Protein AF-A0A094BX55-F1 (afdb_monomer_lite)

Foldseek 3Di:
DDPPPPFFFLLFFAQDFPQWGADLVVRDTDHQDCPPCLPVNLVRLLVQLLLQQLQLCLQQLFFDCVSNCSHQNPVNVVSRDDPVRVVVSRVVSSVVLLCQQLPVLQQVPLVLVVVVDPPQDDDDPPDDQDPVNLVVQLVVLLVSCVVDVCSLVSNSVVNVLWFPLVQLVVVPDVLSVLSSVVSSNLSSQSNSLCVVQQQNDQPPVDNDGGNPPVSSVVSSVSSSCVCVDPPNVVSCVPRTTGTDQLNSNPPPPPDDDDPPPDDDDDDDDDDDDDDDDDDDDDDDDDDDPDPQDPVSVVVVVVVVVVSSRGSDDPSGGHDDD

Sequence (321 aa):
MSLSQSINTLKNVRAIVNGNIWDFASMKFTPFDPVNDRERCQTLVSQYSKKLCKVAYFTTHTCRQEDIECSLPMETILQVFTAEEWEQKLKATKKELHRNILTDKLVDEIMARWKIQSDYPKRKQGETIGEVETEERMRTWEQFTRRDPEMMRWLVAPLAESIDYDEILRAETPEMATLHEWVQACLVAAAEKAFCLQRDMQGLASAKRGGGHQSAYALNRTWEDLPNKEPWKSRLLGIMVPINSNFGGGKRTSMTIIPTTLDDGDFPTSYIPRKTSGGGKKRPNPSEKRQKTEEELKEESHRRKLRRTGGVTASNIFFPE

pLDDT: mean 76.65, std 23.36, range [25.69, 97.69]

Secondary structure (DSSP, 8-state):
---------GGGB-SEETTEEEETTTTEEEE--TTT-HHHHHHHHHHHHHHHHHHHHHHHSS--STTTTTTS-HHHHTTTS-HHHHHHHHHHHHHHHHIIIIIIIIIIIIIHHHTTSTTSPPPPSS----HHHHHHHHHHHHHHHHH-THHHHHHHGGGTTTB-HHHHHH--SHHHHHHHHHHHHHHHHHHHHHHHTTTTPEETTEEEETTHHHHHHHHHHHHHHGGGSTTHHHHTTTPPPPBPTTTTS----------------------PPPP------PPPP--------HHHHHHHHHHHHHTT--S--GGGB----

Radius of gyration: 23.85 Å; chains: 1; bounding box: 64×56×68 Å

Structure (mmCIF, N/CA/C/O backbone):
data_AF-A0A094BX55-F1
#
_entry.id   AF-A0A094BX55-F1
#
loop_
_atom_site.group_PDB
_atom_site.id
_atom_site.type_symbol
_atom_site.label_atom_id
_atom_site.label_alt_id
_atom_site.label_comp_id
_atom_site.label_asym_id
_atom_site.label_entity_id
_atom_site.label_seq_id
_atom_site.pdbx_PDB_ins_code
_atom_site.Cartn_x
_atom_site.Cartn_y
_atom_site.Cartn_z
_atom_site.occupancy
_atom_site.B_iso_or_equiv
_atom_site.auth_seq_id
_atom_site.auth_comp_id
_atom_site.auth_asym_id
_atom_site.auth_atom_id
_atom_site.pdbx_PDB_model_num
ATOM 1 N N . MET A 1 1 ? -1.275 -35.422 11.677 1.00 29.61 1 MET A N 1
ATOM 2 C CA . MET A 1 1 ? -2.325 -34.385 11.739 1.00 29.61 1 MET A CA 1
ATOM 3 C C . MET A 1 1 ? -1.634 -33.036 11.709 1.00 29.61 1 MET A C 1
ATOM 5 O O . MET A 1 1 ? -0.967 -32.692 12.674 1.00 29.61 1 MET A O 1
ATOM 9 N N . SER A 1 2 ? -1.676 -32.357 10.563 1.00 28.06 2 SER A N 1
ATOM 10 C CA . SER A 1 2 ? -1.071 -31.035 10.392 1.00 28.06 2 SER A CA 1
ATOM 11 C C . SER A 1 2 ? -2.003 -30.004 11.021 1.00 28.06 2 SER A C 1
ATOM 13 O O . SER A 1 2 ? -3.153 -29.894 10.601 1.00 28.06 2 SER A O 1
ATOM 15 N N . LEU A 1 3 ? -1.543 -29.304 12.059 1.00 30.75 3 LEU A N 1
ATOM 16 C CA . LEU A 1 3 ? -2.186 -28.075 12.513 1.00 30.75 3 LEU A CA 1
ATOM 17 C C . LEU A 1 3 ? -2.058 -27.086 11.354 1.00 30.75 3 LEU A C 1
ATOM 19 O O . LEU A 1 3 ? -0.978 -26.540 11.139 1.00 30.75 3 LEU A O 1
ATOM 23 N N . SER A 1 4 ? -3.131 -26.896 10.584 1.00 34.97 4 SER A N 1
ATOM 24 C CA . SER A 1 4 ? -3.228 -25.777 9.652 1.00 34.97 4 SER A CA 1
ATOM 25 C C . SER A 1 4 ? -2.953 -24.514 10.461 1.00 34.97 4 SER A C 1
ATOM 27 O O . SER A 1 4 ? -3.761 -24.146 11.316 1.00 34.97 4 SER A O 1
ATOM 29 N N . GLN A 1 5 ? -1.787 -23.898 10.266 1.00 45.09 5 GLN A N 1
ATOM 30 C CA . GLN A 1 5 ? -1.513 -22.587 10.829 1.00 45.09 5 GLN A CA 1
ATOM 31 C C . GLN A 1 5 ? -2.576 -21.659 10.253 1.00 45.09 5 GLN A C 1
ATOM 33 O O . GLN A 1 5 ? -2.587 -21.362 9.063 1.00 45.09 5 GLN A O 1
ATOM 38 N N . SER A 1 6 ? -3.541 -21.294 11.086 1.00 53.88 6 SER A N 1
ATOM 39 C CA . SER A 1 6 ? -4.599 -20.369 10.728 1.00 53.88 6 SER A CA 1
ATOM 40 C C . SER A 1 6 ? -3.947 -19.049 10.324 1.00 53.88 6 SER A C 1
ATOM 42 O O . SER A 1 6 ? -3.391 -18.348 11.172 1.00 53.88 6 SER A O 1
ATOM 44 N N . ILE A 1 7 ? -3.965 -18.744 9.025 1.00 60.91 7 ILE A N 1
ATOM 45 C CA . ILE A 1 7 ? -3.411 -17.505 8.484 1.00 60.91 7 ILE A CA 1
ATOM 46 C C . ILE A 1 7 ? -4.211 -16.347 9.085 1.00 60.91 7 ILE A C 1
ATOM 48 O O . ILE A 1 7 ? -5.432 -16.261 8.936 1.00 60.91 7 ILE A O 1
ATOM 52 N N . ASN A 1 8 ? -3.525 -15.456 9.798 1.00 73.44 8 ASN A N 1
ATOM 53 C CA . ASN A 1 8 ? -4.150 -14.263 10.354 1.00 73.44 8 ASN A CA 1
ATOM 54 C C . ASN A 1 8 ? -4.406 -13.266 9.224 1.00 73.44 8 ASN A C 1
ATOM 56 O O . ASN A 1 8 ? -3.498 -12.937 8.469 1.00 73.44 8 ASN A O 1
ATOM 60 N N . THR A 1 9 ? -5.635 -12.774 9.109 1.00 80.25 9 THR A N 1
ATOM 61 C CA . THR A 1 9 ? -6.062 -11.826 8.067 1.00 80.25 9 THR A CA 1
ATOM 62 C C . THR A 1 9 ? -6.889 -10.714 8.708 1.00 80.25 9 THR A C 1
ATOM 64 O O . THR A 1 9 ? -7.287 -10.842 9.867 1.00 80.25 9 THR A O 1
ATOM 67 N N . LEU A 1 10 ? -7.175 -9.622 7.985 1.00 82.00 10 LEU A N 1
ATOM 68 C CA . LEU A 1 10 ? -7.956 -8.503 8.544 1.00 82.00 10 LEU A CA 1
ATOM 69 C C . LEU A 1 10 ? -9.333 -8.940 9.057 1.00 82.00 10 LEU A C 1
ATOM 71 O O . LEU A 1 10 ? -9.780 -8.444 10.087 1.00 82.00 10 LEU A O 1
ATOM 75 N N . LYS A 1 11 ? -9.965 -9.920 8.399 1.00 79.00 11 LYS A N 1
ATOM 76 C CA . LYS A 1 11 ? -11.260 -10.474 8.827 1.00 79.00 11 LYS A CA 1
ATOM 77 C C . LYS A 1 11 ? -11.218 -11.068 10.232 1.00 79.00 11 LYS A C 1
ATOM 79 O O . LYS A 1 11 ? -12.237 -11.084 10.913 1.00 79.00 11 LYS A O 1
ATOM 84 N N . ASN A 1 12 ? -10.042 -11.514 10.659 1.00 77.38 12 ASN A N 1
ATOM 85 C CA . ASN A 1 12 ? -9.873 -12.178 11.936 1.00 77.38 12 ASN A CA 1
ATOM 86 C C . ASN A 1 12 ? -9.476 -11.197 13.042 1.00 77.38 12 ASN A C 1
ATOM 88 O O . ASN A 1 12 ? -9.411 -11.602 14.190 1.00 77.38 12 ASN A O 1
ATOM 92 N N . VAL A 1 13 ? -9.190 -9.926 12.744 1.00 82.00 13 VAL A N 1
ATOM 93 C CA . VAL A 1 13 ? -8.638 -8.977 13.722 1.00 82.00 13 VAL A CA 1
ATOM 94 C C . VAL A 1 13 ? -9.676 -7.935 14.108 1.00 82.00 13 VAL A C 1
ATOM 96 O O . VAL A 1 13 ? -10.209 -7.246 13.241 1.00 82.00 13 VAL A O 1
ATOM 99 N N . ARG A 1 14 ? -9.896 -7.748 15.415 1.00 82.06 14 ARG A N 1
ATOM 100 C CA . ARG A 1 14 ? -10.640 -6.595 15.953 1.00 82.06 14 ARG A CA 1
ATOM 101 C C . ARG A 1 14 ? -9.719 -5.651 16.718 1.00 82.06 14 ARG A C 1
ATOM 103 O O . ARG A 1 14 ? -8.862 -6.086 17.488 1.00 82.06 14 ARG A O 1
ATOM 110 N N . ALA A 1 15 ? -9.913 -4.350 16.520 1.00 83.38 15 ALA A N 1
ATOM 111 C CA . ALA A 1 15 ? -9.152 -3.317 17.216 1.00 83.38 15 ALA A CA 1
ATOM 112 C C . ALA A 1 15 ? -9.568 -3.184 18.686 1.00 83.38 15 ALA A C 1
ATOM 114 O O . ALA A 1 15 ? -8.713 -2.991 19.551 1.00 83.38 15 ALA A O 1
ATOM 115 N N . ILE A 1 16 ? -10.872 -3.313 18.956 1.00 84.81 16 ILE A N 1
ATOM 116 C CA . ILE A 1 16 ? -11.450 -3.213 20.296 1.00 84.81 16 ILE A CA 1
ATOM 117 C C . ILE A 1 16 ? -12.098 -4.539 20.677 1.00 84.81 16 ILE A C 1
ATOM 119 O O . ILE A 1 16 ? -12.931 -5.068 19.941 1.00 84.81 16 ILE A O 1
ATOM 123 N N . VAL A 1 17 ? -11.728 -5.053 21.847 1.00 81.25 17 VAL A N 1
ATOM 124 C CA . VAL A 1 17 ? -12.293 -6.270 22.433 1.00 81.25 17 VAL A CA 1
ATOM 125 C C . VAL A 1 17 ? -12.624 -6.014 23.893 1.00 81.25 17 VAL A C 1
ATOM 127 O O . VAL A 1 17 ? -11.773 -5.558 24.656 1.00 81.25 17 VAL A O 1
ATOM 130 N N . ASN A 1 18 ? -13.864 -6.315 24.289 1.00 85.25 18 ASN A N 1
ATOM 131 C CA . ASN A 1 18 ? -14.347 -6.165 25.665 1.00 85.25 18 ASN A CA 1
ATOM 132 C C . ASN A 1 18 ? -14.038 -4.773 26.251 1.00 85.25 18 ASN A C 1
ATOM 134 O O . ASN A 1 18 ? -13.520 -4.662 27.359 1.00 85.25 18 ASN A O 1
ATOM 138 N N . GLY A 1 19 ? -14.273 -3.715 25.464 1.00 86.94 19 GLY A N 1
ATOM 139 C CA . GLY A 1 19 ? -14.020 -2.328 25.871 1.00 86.94 19 GLY A CA 1
ATOM 140 C C . GLY A 1 19 ? -12.542 -1.943 25.993 1.00 86.94 19 GLY A C 1
ATOM 141 O O . GLY A 1 19 ? -12.233 -0.889 26.537 1.00 86.94 19 GLY A O 1
ATOM 142 N N . ASN A 1 20 ? -11.615 -2.769 25.504 1.00 88.12 20 ASN A N 1
ATOM 143 C CA . ASN A 1 20 ? -10.188 -2.471 25.507 1.00 88.12 20 ASN A CA 1
ATOM 144 C C . ASN A 1 20 ? -9.635 -2.403 24.086 1.00 88.12 20 ASN A C 1
ATOM 146 O O . ASN A 1 20 ? -10.009 -3.200 23.230 1.00 88.12 20 ASN A O 1
ATOM 150 N N . ILE A 1 21 ? -8.684 -1.503 23.863 1.00 88.06 21 ILE A N 1
ATOM 151 C CA . ILE A 1 21 ? -7.931 -1.366 22.614 1.00 88.06 21 ILE A CA 1
ATOM 152 C C . ILE A 1 21 ? -6.465 -1.731 22.854 1.00 88.06 21 ILE A C 1
ATOM 154 O O . ILE A 1 21 ? -5.935 -1.535 23.951 1.00 88.06 21 ILE A O 1
ATOM 158 N N . TRP A 1 22 ? -5.796 -2.270 21.838 1.00 83.69 22 TRP A N 1
ATOM 159 C CA . TRP A 1 22 ? -4.365 -2.541 21.933 1.00 83.69 22 TRP A CA 1
ATOM 160 C C . TRP A 1 22 ? -3.540 -1.253 21.870 1.00 83.69 22 TRP A C 1
ATOM 162 O O . TRP A 1 22 ? -3.602 -0.501 20.896 1.00 83.69 22 TRP A O 1
ATOM 172 N N . ASP A 1 23 ? -2.696 -1.051 22.875 1.00 82.69 23 ASP A N 1
ATOM 173 C CA . ASP A 1 23 ? -1.677 -0.013 22.889 1.00 82.69 23 ASP A CA 1
ATOM 174 C C . ASP A 1 23 ? -0.350 -0.579 22.371 1.00 82.69 23 ASP A C 1
ATOM 176 O O . ASP A 1 23 ? 0.317 -1.389 23.020 1.00 82.69 23 ASP A O 1
ATOM 180 N N . PHE A 1 24 ? 0.054 -0.131 21.181 1.00 75.94 24 PHE A N 1
ATOM 181 C CA . PHE A 1 24 ? 1.282 -0.578 20.524 1.00 75.94 24 PHE A CA 1
ATOM 182 C C . PHE A 1 24 ? 2.558 -0.140 21.245 1.00 75.94 24 PHE A C 1
ATOM 184 O O . PHE A 1 24 ? 3.588 -0.803 21.108 1.00 75.94 24 PHE A O 1
ATOM 191 N N . ALA A 1 25 ? 2.511 0.964 21.993 1.00 78.44 25 ALA A N 1
ATOM 192 C CA . ALA A 1 25 ? 3.658 1.452 22.742 1.00 78.44 25 ALA A CA 1
ATOM 193 C C . ALA A 1 25 ? 3.858 0.638 24.024 1.00 78.44 25 ALA A C 1
ATOM 195 O O . ALA A 1 25 ? 4.990 0.266 24.341 1.00 78.44 25 ALA A O 1
ATOM 196 N N . SER A 1 26 ? 2.771 0.336 24.741 1.00 78.06 26 SER A N 1
ATOM 197 C CA . SER A 1 26 ? 2.835 -0.433 25.990 1.00 78.06 26 SER A CA 1
ATOM 198 C C . SER A 1 26 ? 2.691 -1.950 25.818 1.00 78.06 26 SER A C 1
ATOM 200 O O . SER A 1 26 ? 2.922 -2.683 26.779 1.00 78.06 26 SER A O 1
ATOM 202 N N . MET A 1 27 ? 2.387 -2.420 24.603 1.00 75.94 27 MET A N 1
ATOM 203 C CA . MET A 1 27 ? 2.200 -3.833 24.247 1.00 75.94 27 MET A CA 1
ATOM 204 C C . MET A 1 27 ? 1.185 -4.547 25.150 1.00 75.94 27 MET A C 1
ATOM 206 O O . MET A 1 27 ? 1.432 -5.648 25.644 1.00 75.94 27 MET A O 1
ATOM 210 N N . LYS A 1 28 ? 0.049 -3.896 25.408 1.00 80.94 28 LYS A N 1
ATOM 211 C CA . LYS A 1 28 ? -1.054 -4.467 26.186 1.00 80.94 28 LYS A CA 1
ATOM 212 C C . LYS A 1 28 ? -2.391 -3.874 25.767 1.00 80.94 28 LYS A C 1
ATOM 214 O O . LYS A 1 28 ? -2.454 -2.780 25.209 1.00 80.94 28 LYS A O 1
ATOM 219 N N . PHE A 1 29 ? -3.463 -4.576 26.111 1.00 83.12 29 PHE A N 1
ATOM 220 C CA . PHE A 1 29 ? -4.801 -4.003 26.076 1.00 83.12 29 PHE A CA 1
ATOM 221 C C . PHE A 1 29 ? -4.956 -2.960 27.176 1.00 83.12 29 PHE A C 1
ATOM 223 O O . PHE A 1 29 ? -4.568 -3.178 28.328 1.00 83.12 29 PHE A O 1
ATOM 230 N N . THR A 1 30 ? -5.519 -1.821 26.802 1.00 88.31 30 THR A N 1
ATOM 231 C CA . THR A 1 30 ? -5.854 -0.738 27.719 1.00 88.31 30 THR A CA 1
ATOM 232 C C . THR A 1 30 ? -7.316 -0.355 27.544 1.00 88.31 30 THR A C 1
ATOM 234 O O . THR A 1 30 ? -7.806 -0.441 26.413 1.00 88.31 30 THR A O 1
ATOM 237 N N . PRO A 1 31 ? -7.994 0.102 28.611 1.00 92.56 31 PRO A N 1
ATOM 238 C CA . PRO A 1 31 ? -9.375 0.554 28.512 1.00 92.56 31 PRO A CA 1
ATOM 239 C C . PRO A 1 31 ? -9.535 1.596 27.408 1.00 92.56 31 PRO A C 1
ATOM 241 O O . PRO A 1 31 ? -8.737 2.530 27.308 1.00 92.56 31 PRO A O 1
ATOM 244 N N . PHE A 1 32 ? -10.542 1.402 26.563 1.00 93.19 32 PHE A N 1
ATOM 245 C CA . PHE A 1 32 ? -10.968 2.383 25.581 1.00 93.19 32 PHE A CA 1
ATOM 246 C C . PHE A 1 32 ? -12.055 3.244 26.223 1.00 93.19 32 PHE A C 1
ATOM 248 O O . PHE A 1 32 ? -13.204 2.821 26.334 1.00 93.19 32 PHE A O 1
ATOM 255 N N . ASP A 1 33 ? -11.665 4.429 26.688 1.00 93.88 33 ASP A N 1
ATOM 256 C CA . ASP A 1 33 ? -12.540 5.366 27.392 1.00 93.88 33 ASP A CA 1
ATOM 257 C C . ASP A 1 33 ? -12.585 6.715 26.654 1.00 93.88 33 ASP A C 1
ATOM 259 O O . ASP A 1 33 ? -11.867 7.656 27.004 1.00 93.88 33 ASP A O 1
ATOM 263 N N . PRO A 1 34 ? -13.401 6.822 25.593 1.00 93.38 34 PRO A N 1
ATOM 264 C CA . PRO A 1 34 ? -13.495 8.041 24.798 1.00 93.38 34 PRO A CA 1
ATOM 265 C C . PRO A 1 34 ? -14.164 9.200 25.550 1.00 93.38 34 PRO A C 1
ATOM 267 O O . PRO A 1 34 ? -14.039 10.343 25.113 1.00 93.38 34 PRO A O 1
ATOM 270 N N . VAL A 1 35 ? -14.860 8.928 26.663 1.00 93.44 35 VAL A N 1
ATOM 271 C CA . VAL A 1 35 ? -15.556 9.943 27.466 1.00 93.44 35 VAL A CA 1
ATOM 272 C C . VAL A 1 35 ? -14.565 10.687 28.353 1.00 93.44 35 VAL A C 1
ATOM 274 O O . VAL A 1 35 ? -14.572 11.916 28.373 1.00 93.44 35 VAL A O 1
ATOM 277 N N . ASN A 1 36 ? -13.697 9.954 29.057 1.00 93.69 36 ASN A N 1
ATOM 278 C CA . ASN A 1 36 ? -12.760 10.553 30.009 1.00 93.69 36 ASN A CA 1
ATOM 279 C C . ASN A 1 36 ? -11.355 10.784 29.427 1.00 93.69 36 ASN A C 1
ATOM 281 O O . ASN A 1 36 ? -10.623 11.622 29.948 1.00 93.69 36 ASN A O 1
ATOM 285 N N . ASP A 1 37 ? -10.965 10.072 28.362 1.00 93.50 37 ASP A N 1
ATOM 286 C CA . ASP A 1 37 ? -9.611 10.126 27.786 1.00 93.50 37 ASP A CA 1
ATOM 287 C C . ASP A 1 37 ? -9.631 10.098 26.244 1.00 93.50 37 ASP A C 1
ATOM 289 O O . ASP A 1 37 ? -9.053 9.232 25.569 1.00 93.50 37 ASP A O 1
ATOM 293 N N . ARG A 1 38 ? -10.345 11.068 25.657 1.00 93.88 38 ARG A N 1
ATOM 294 C CA . ARG A 1 38 ? -10.533 11.175 24.202 1.00 93.88 38 ARG A CA 1
ATOM 295 C C . ARG A 1 38 ? -9.213 11.270 23.432 1.00 93.88 38 ARG A C 1
ATOM 297 O O . ARG A 1 38 ? -9.066 10.601 22.413 1.00 93.88 38 ARG A O 1
ATOM 304 N N . GLU A 1 39 ? -8.257 12.077 23.893 1.00 94.38 39 GLU A N 1
ATOM 305 C CA . GLU A 1 39 ? -6.983 12.320 23.193 1.00 94.38 39 GLU A CA 1
ATOM 306 C C . GLU A 1 39 ? -6.134 11.044 23.086 1.00 94.38 39 GLU A C 1
ATOM 308 O O . GLU A 1 39 ? -5.600 10.700 22.019 1.00 94.38 39 GLU A O 1
ATOM 313 N N . ARG A 1 40 ? -6.053 10.274 24.175 1.00 93.19 40 ARG A N 1
ATOM 314 C CA . ARG A 1 40 ? -5.368 8.985 24.146 1.00 93.19 40 ARG A CA 1
ATOM 315 C C . ARG A 1 40 ? -6.093 7.999 23.242 1.00 93.19 40 ARG A C 1
ATOM 317 O O . ARG A 1 40 ? -5.441 7.328 22.442 1.00 93.19 40 ARG A O 1
ATOM 324 N N . CYS A 1 41 ? -7.421 7.929 23.315 1.00 94.44 41 CYS A N 1
ATOM 325 C CA . CYS A 1 41 ? -8.205 7.046 22.455 1.00 94.44 41 CYS A CA 1
ATOM 326 C C . CYS A 1 41 ? -8.030 7.395 20.967 1.00 94.44 41 CYS A C 1
ATOM 328 O O . CYS A 1 41 ? -7.812 6.495 20.154 1.00 94.44 41 CYS A O 1
ATOM 330 N N . GLN A 1 42 ? -7.997 8.684 20.608 1.00 94.81 42 GLN A N 1
ATOM 331 C CA . GLN A 1 42 ? -7.647 9.142 19.258 1.00 94.81 42 GLN A CA 1
ATOM 332 C C . GLN A 1 42 ? -6.268 8.633 18.824 1.00 94.81 42 GLN A C 1
ATOM 334 O O . GLN A 1 42 ? -6.102 8.164 17.693 1.00 94.81 42 GLN A O 1
ATOM 339 N N . THR A 1 43 ? -5.272 8.704 19.708 1.00 92.81 43 THR A N 1
ATOM 340 C CA . THR A 1 43 ? -3.915 8.215 19.430 1.00 92.81 43 THR A CA 1
ATOM 341 C C . THR A 1 43 ? -3.905 6.709 19.172 1.00 92.81 43 THR A C 1
ATOM 343 O O . THR A 1 43 ? -3.341 6.264 18.170 1.00 92.81 43 THR A O 1
ATOM 346 N N . LEU A 1 44 ? -4.574 5.928 20.022 1.00 91.75 44 LEU A N 1
ATOM 347 C CA . LEU A 1 44 ? -4.656 4.469 19.904 1.00 91.75 44 LEU A CA 1
ATOM 348 C C . LEU A 1 44 ? -5.372 4.051 18.610 1.00 91.75 44 LEU A C 1
ATOM 350 O O . LEU A 1 44 ? -4.829 3.267 17.829 1.00 91.75 44 LEU A O 1
ATOM 354 N N . VAL A 1 45 ? -6.526 4.660 18.316 1.00 94.06 45 VAL A N 1
ATOM 355 C CA . VAL A 1 45 ? -7.286 4.440 17.072 1.00 94.06 45 VAL A CA 1
ATOM 356 C C . VAL A 1 45 ? -6.457 4.820 15.842 1.00 94.06 45 VAL A C 1
ATOM 358 O O . VAL A 1 45 ? -6.417 4.076 14.861 1.00 94.06 45 VAL A O 1
ATOM 361 N N . SER A 1 46 ? -5.721 5.934 15.893 1.00 93.38 46 SER A N 1
ATOM 362 C CA . SER A 1 46 ? -4.840 6.368 14.796 1.00 93.38 46 SER A CA 1
ATOM 363 C C . SER A 1 46 ? -3.707 5.378 14.521 1.00 93.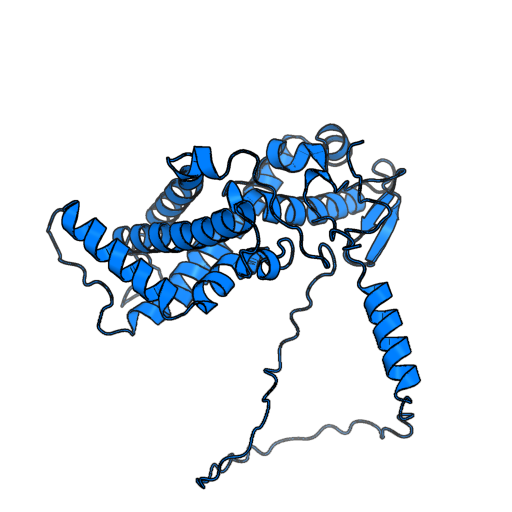38 46 SER A C 1
ATOM 365 O O . SER A 1 46 ? -3.382 5.101 13.368 1.00 93.38 46 SER A O 1
ATOM 367 N N . GLN A 1 47 ? -3.075 4.848 15.569 1.00 90.19 47 GLN A N 1
ATOM 368 C CA . GLN A 1 47 ? -1.992 3.877 15.415 1.00 90.19 47 GLN A CA 1
ATOM 369 C C . GLN A 1 47 ? -2.514 2.549 14.860 1.00 90.19 47 GLN A C 1
ATOM 371 O O . GLN A 1 47 ? -1.896 1.973 13.961 1.00 90.19 47 GLN A O 1
ATOM 376 N N . TYR A 1 48 ? -3.661 2.089 15.368 1.00 90.31 48 TYR A N 1
ATOM 377 C CA . TYR A 1 48 ? -4.256 0.818 14.962 1.00 90.31 48 TYR A CA 1
ATOM 378 C C . TYR A 1 48 ? -4.718 0.869 13.511 1.00 90.31 48 TYR A C 1
ATOM 380 O O . TYR A 1 48 ? -4.322 0.038 12.692 1.00 90.31 48 TYR A O 1
ATOM 388 N N . SER A 1 49 ? -5.473 1.906 13.160 1.00 93.38 49 SER A N 1
ATOM 389 C CA . SER A 1 49 ? -5.941 2.114 11.793 1.00 93.38 49 SER A CA 1
ATOM 390 C C . SER A 1 49 ? -4.811 2.260 10.785 1.00 93.38 49 SER A C 1
ATOM 392 O O . SER A 1 49 ? -4.914 1.699 9.701 1.00 93.38 49 SER A O 1
ATOM 394 N N . LYS A 1 50 ? -3.698 2.924 11.127 1.00 93.00 50 LYS A N 1
ATOM 395 C CA . LYS A 1 50 ? -2.532 3.003 10.237 1.00 93.00 50 LYS A CA 1
ATOM 396 C C . LYS A 1 50 ? -1.982 1.616 9.895 1.00 93.00 50 LYS A C 1
ATOM 398 O O . LYS A 1 50 ? -1.588 1.392 8.753 1.00 93.00 50 LYS A O 1
ATOM 403 N N . LYS A 1 51 ? -1.976 0.674 10.845 1.00 91.00 51 LYS A N 1
ATOM 404 C CA . LYS A 1 51 ? -1.554 -0.714 10.589 1.00 91.00 51 LYS A CA 1
ATOM 405 C C . LYS A 1 51 ? -2.577 -1.487 9.761 1.00 91.00 51 LYS A C 1
ATOM 407 O O . LYS A 1 51 ? -2.174 -2.172 8.827 1.00 91.00 51 LYS A O 1
ATOM 412 N N . LEU A 1 52 ? -3.871 -1.335 10.042 1.00 92.88 52 LEU A N 1
ATOM 413 C CA . LEU A 1 52 ? -4.938 -1.943 9.233 1.00 92.88 52 LEU A CA 1
ATOM 414 C C . LEU A 1 52 ? -4.894 -1.435 7.784 1.00 92.88 52 LEU A C 1
ATOM 416 O O . LEU A 1 52 ? -4.858 -2.226 6.844 1.00 92.88 52 LEU A O 1
ATOM 420 N N . CYS A 1 53 ? -4.771 -0.117 7.611 1.00 95.75 53 CYS A N 1
ATOM 421 C CA . CYS A 1 53 ? -4.642 0.529 6.311 1.00 95.75 53 CYS A CA 1
ATOM 422 C C . CYS A 1 53 ? -3.435 0.008 5.537 1.00 95.75 53 CYS A C 1
ATOM 424 O O . CYS A 1 53 ? -3.541 -0.156 4.336 1.00 95.75 53 CYS A O 1
ATOM 426 N N . LYS A 1 54 ? -2.295 -0.286 6.177 1.00 95.56 54 LYS A N 1
ATOM 427 C CA . LYS A 1 54 ? -1.138 -0.873 5.476 1.00 95.56 54 LYS A CA 1
ATOM 428 C C . LYS A 1 54 ? -1.444 -2.241 4.870 1.00 95.56 54 LYS A C 1
ATOM 430 O O . LYS A 1 54 ? -0.960 -2.528 3.779 1.00 95.56 54 LYS A O 1
ATOM 435 N N . VAL A 1 55 ? -2.227 -3.068 5.563 1.00 94.56 55 VAL A N 1
ATOM 436 C CA . VAL A 1 55 ? -2.640 -4.380 5.047 1.00 94.56 55 VAL A CA 1
ATOM 437 C C . VAL A 1 55 ? -3.612 -4.204 3.884 1.00 94.56 55 VAL A C 1
ATOM 439 O O . VAL A 1 55 ? -3.390 -4.779 2.826 1.00 94.56 55 VAL A O 1
ATOM 442 N N . ALA A 1 56 ? -4.630 -3.352 4.034 1.00 94.75 56 ALA A N 1
ATOM 443 C CA . ALA A 1 56 ? -5.591 -3.067 2.967 1.00 94.75 56 ALA A CA 1
ATOM 444 C C . ALA A 1 56 ? -4.941 -2.413 1.736 1.00 94.75 56 ALA A C 1
ATOM 446 O O . ALA A 1 56 ? -5.235 -2.748 0.589 1.00 94.75 56 ALA A O 1
ATOM 447 N N . TYR A 1 57 ? -4.020 -1.482 1.973 1.00 97.19 57 TYR A N 1
ATOM 448 C CA . TYR A 1 57 ? -3.298 -0.753 0.941 1.00 97.19 57 TYR A CA 1
ATOM 449 C C . TYR A 1 57 ? -2.480 -1.690 0.053 1.00 97.19 57 TYR A C 1
ATOM 451 O O . TYR A 1 57 ? -2.293 -1.380 -1.118 1.00 97.19 57 TYR A O 1
ATOM 459 N N . PHE A 1 58 ? -2.014 -2.831 0.575 1.00 96.88 58 PHE A N 1
ATOM 460 C CA . PHE A 1 58 ? -1.221 -3.797 -0.185 1.00 96.88 58 PHE A CA 1
ATOM 461 C C . PHE A 1 58 ? -1.916 -4.261 -1.473 1.00 96.88 58 PHE A C 1
ATOM 463 O O . PHE A 1 58 ? -1.254 -4.394 -2.498 1.00 96.88 58 PHE A O 1
ATOM 470 N N . THR A 1 59 ? -3.237 -4.457 -1.445 1.00 95.56 59 THR A N 1
ATOM 471 C CA . THR A 1 59 ? -4.021 -4.871 -2.620 1.00 95.56 59 THR A CA 1
ATOM 472 C C . THR A 1 59 ? -4.828 -3.736 -3.236 1.00 95.56 59 THR A C 1
ATOM 474 O O . THR 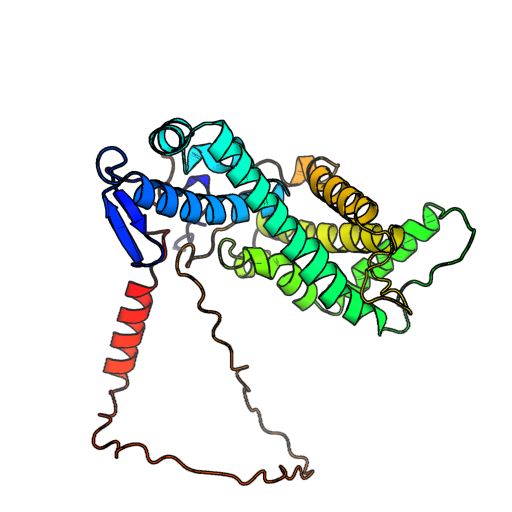A 1 59 ? -5.087 -3.770 -4.430 1.00 95.56 59 THR A O 1
ATOM 477 N N . THR A 1 60 ? -5.220 -2.719 -2.463 1.00 95.19 60 THR A N 1
ATOM 478 C CA . THR A 1 60 ? -6.125 -1.657 -2.947 1.00 95.19 60 THR A CA 1
ATOM 479 C C . THR A 1 60 ? -5.421 -0.365 -3.345 1.00 95.19 60 THR A C 1
ATOM 481 O O . THR A 1 60 ? -6.034 0.482 -3.989 1.00 95.19 60 THR A O 1
ATOM 484 N N . HIS A 1 61 ? -4.170 -0.161 -2.920 1.00 96.94 61 HIS A N 1
ATOM 485 C CA . HIS A 1 61 ? -3.401 1.079 -3.106 1.00 96.94 61 HIS A CA 1
ATOM 486 C C . HIS A 1 61 ? -4.080 2.362 -2.589 1.00 96.94 61 HIS A C 1
ATOM 488 O O . HIS A 1 61 ? -3.656 3.487 -2.894 1.00 96.94 61 HIS A O 1
ATOM 494 N N . THR A 1 62 ? -5.109 2.206 -1.760 1.00 95.44 62 THR A N 1
ATOM 495 C CA . THR A 1 62 ? -5.858 3.291 -1.132 1.00 95.44 62 THR A CA 1
ATOM 496 C C . THR A 1 62 ? -5.999 3.027 0.366 1.00 95.44 62 THR A C 1
ATOM 498 O O . THR A 1 62 ? -5.616 1.972 0.864 1.00 95.44 62 THR A O 1
ATOM 501 N N . CYS A 1 63 ? -6.480 4.028 1.101 1.00 96.31 63 CYS A N 1
ATOM 502 C CA . CYS A 1 63 ? -6.842 3.880 2.507 1.00 96.31 63 CYS A CA 1
ATOM 503 C C . CYS A 1 63 ? -8.245 4.449 2.664 1.00 96.31 63 CYS A C 1
ATOM 505 O O . CYS A 1 63 ? -8.401 5.675 2.630 1.00 96.31 63 CYS A O 1
ATOM 507 N N . ARG A 1 64 ? -9.248 3.583 2.783 1.00 95.19 64 ARG A N 1
ATOM 508 C CA . ARG A 1 64 ? -10.638 3.983 2.995 1.00 95.19 64 ARG A CA 1
ATOM 509 C C . ARG A 1 64 ? -11.198 3.291 4.230 1.00 95.19 64 ARG A C 1
ATOM 511 O O . ARG A 1 64 ? -10.624 2.313 4.711 1.00 95.19 64 ARG A O 1
ATOM 518 N N . GLN A 1 65 ? -12.296 3.822 4.756 1.00 95.75 65 GLN A N 1
ATOM 519 C CA . GLN A 1 65 ? -12.923 3.253 5.945 1.00 95.75 65 GLN A CA 1
ATOM 520 C C . GLN A 1 65 ? -13.480 1.855 5.657 1.00 95.75 65 GLN A C 1
ATOM 522 O O . GLN A 1 65 ? -13.312 0.944 6.463 1.00 95.75 65 GLN A O 1
ATOM 527 N N . GLU A 1 66 ? -14.066 1.664 4.477 1.00 94.94 66 GLU A N 1
ATOM 528 C CA . GLU A 1 66 ? -14.694 0.411 4.053 1.00 94.94 66 GLU A CA 1
ATOM 529 C C . GLU A 1 66 ? -13.699 -0.755 4.065 1.00 94.94 66 GLU A C 1
ATOM 531 O O . GLU A 1 66 ? -14.068 -1.891 4.352 1.00 94.94 66 GLU A O 1
ATOM 536 N N . ASP A 1 67 ? -12.420 -0.467 3.806 1.00 91.94 67 ASP A N 1
ATOM 537 C CA . ASP A 1 67 ? -11.366 -1.477 3.759 1.00 91.94 67 ASP A CA 1
ATOM 538 C C . ASP A 1 67 ? -10.947 -1.972 5.161 1.00 91.94 67 ASP A C 1
ATOM 540 O O . ASP A 1 67 ? -10.281 -3.003 5.279 1.00 91.94 67 ASP A O 1
ATOM 544 N N . ILE A 1 68 ? -11.314 -1.250 6.230 1.00 93.56 68 ILE A N 1
ATOM 545 C CA . ILE A 1 68 ? -10.964 -1.586 7.621 1.00 93.56 68 ILE A CA 1
ATOM 546 C C . ILE A 1 68 ? -12.181 -1.746 8.546 1.00 93.56 68 ILE A C 1
ATOM 548 O O . ILE A 1 68 ? -12.001 -2.048 9.727 1.00 93.56 68 ILE A O 1
ATOM 552 N N . GLU A 1 69 ? -13.399 -1.588 8.022 1.00 92.56 69 GLU A N 1
ATOM 553 C CA . GLU A 1 69 ? -14.660 -1.555 8.780 1.00 92.56 69 GLU A CA 1
ATOM 554 C C . GLU A 1 69 ? -14.847 -2.785 9.679 1.00 92.56 69 GLU A C 1
ATOM 556 O O . GLU A 1 69 ? -15.240 -2.665 10.836 1.00 92.56 69 GLU A O 1
ATOM 561 N N . CYS A 1 70 ? -14.486 -3.974 9.183 1.00 88.00 70 CYS A N 1
ATOM 562 C CA . CYS A 1 70 ? -14.606 -5.225 9.941 1.00 88.00 70 CYS A CA 1
ATOM 563 C C . CYS A 1 70 ? -13.732 -5.247 11.208 1.00 88.00 70 CYS A C 1
ATOM 565 O O . CYS A 1 70 ? -14.073 -5.912 12.186 1.00 88.00 70 CYS A O 1
ATOM 567 N N . SER A 1 71 ? -12.601 -4.540 11.190 1.00 89.56 71 SER A N 1
ATOM 568 C CA . SER A 1 71 ? -11.644 -4.508 12.299 1.00 89.56 71 SER A CA 1
ATOM 569 C C . SER A 1 71 ? -11.825 -3.288 13.197 1.00 89.56 71 SER A C 1
ATOM 571 O O . SER A 1 71 ? -11.561 -3.364 14.399 1.00 89.56 71 SER A O 1
ATOM 573 N N . LEU A 1 72 ? -12.234 -2.159 12.618 1.00 91.56 72 LEU A N 1
ATOM 574 C CA . LEU A 1 72 ? -12.404 -0.880 13.294 1.00 91.56 72 LEU A CA 1
ATOM 575 C C . LEU A 1 72 ? -13.625 -0.150 12.697 1.00 91.56 72 LEU A C 1
ATOM 577 O O . LEU A 1 72 ? -13.457 0.618 11.748 1.00 91.56 72 LEU A O 1
ATOM 581 N N . PRO A 1 73 ? -14.831 -0.384 13.245 1.00 93.38 73 PRO A N 1
ATOM 582 C CA . PRO A 1 73 ? -16.073 0.162 12.700 1.00 93.38 73 PRO A CA 1
ATOM 583 C C . PRO A 1 73 ? -16.148 1.688 12.760 1.00 93.38 73 PRO A C 1
ATOM 585 O O . PRO A 1 73 ? -15.635 2.305 13.704 1.00 93.38 73 PRO A O 1
ATOM 588 N N . MET A 1 74 ? -16.869 2.299 11.816 1.00 95.62 74 MET A N 1
ATOM 589 C CA . MET A 1 74 ? -17.056 3.755 11.774 1.00 95.62 74 MET A CA 1
ATOM 590 C C . MET A 1 74 ? -17.684 4.290 13.070 1.00 95.62 74 MET A C 1
ATOM 592 O O . MET A 1 74 ? -17.253 5.310 13.601 1.00 95.62 74 MET A O 1
ATOM 596 N N . GLU A 1 75 ? -18.642 3.564 13.645 1.00 94.31 75 GLU A N 1
ATOM 597 C CA . GLU A 1 75 ? -19.299 3.912 14.914 1.00 94.31 75 GLU A CA 1
ATOM 598 C C . GLU A 1 75 ? -18.306 4.075 16.074 1.00 94.31 75 GLU A C 1
ATOM 600 O O . GLU A 1 75 ? -18.480 4.926 16.941 1.00 94.31 75 GLU A O 1
ATOM 605 N N . THR A 1 76 ? -17.238 3.274 16.086 1.00 93.19 76 THR A N 1
ATOM 606 C CA . THR A 1 76 ? -16.170 3.368 17.090 1.00 93.19 76 THR A CA 1
ATOM 607 C C . THR A 1 76 ? -15.290 4.587 16.845 1.00 93.19 76 THR A C 1
ATOM 609 O O . THR A 1 76 ? -14.898 5.288 17.776 1.00 93.19 76 THR A O 1
ATOM 612 N N . ILE A 1 77 ? -14.982 4.858 15.581 1.00 95.44 77 ILE A N 1
ATOM 613 C CA . ILE A 1 77 ? -14.144 5.986 15.176 1.00 95.44 77 ILE A CA 1
ATOM 614 C C . ILE A 1 77 ? -14.829 7.308 15.519 1.00 95.44 77 ILE A C 1
ATOM 616 O O . ILE A 1 77 ? -14.184 8.208 16.059 1.00 95.44 77 ILE A O 1
ATOM 620 N N . LEU A 1 78 ? -16.139 7.400 15.284 1.00 96.44 78 LEU A N 1
ATOM 621 C CA . LEU A 1 78 ? -16.931 8.601 15.549 1.00 96.44 78 LEU A CA 1
ATOM 622 C C . LEU A 1 78 ? -17.087 8.930 17.043 1.00 96.44 78 LEU A C 1
ATOM 624 O O . LEU A 1 78 ? -17.463 10.048 17.383 1.00 96.44 78 LEU A O 1
ATOM 628 N N . GLN A 1 79 ? -16.741 8.009 17.949 1.00 95.38 79 GLN A N 1
ATOM 629 C CA . GLN A 1 79 ? -16.662 8.313 19.385 1.00 95.38 79 GLN A CA 1
ATOM 630 C C . GLN A 1 79 ? -15.474 9.223 19.723 1.00 95.38 79 GLN A C 1
ATOM 632 O O . GLN A 1 79 ? -15.484 9.894 20.752 1.00 95.38 79 GLN A O 1
ATOM 637 N N . VAL A 1 80 ? -14.437 9.249 18.878 1.00 96.50 80 VAL A N 1
ATOM 638 C CA . VAL A 1 80 ? -13.190 9.981 19.148 1.00 96.50 80 VAL A CA 1
ATOM 639 C C . VAL A 1 80 ? -12.839 11.002 18.071 1.00 96.50 80 VAL A C 1
ATOM 641 O O . VAL A 1 80 ? -12.209 12.012 18.387 1.00 96.50 80 VAL A O 1
ATOM 644 N N . PHE A 1 81 ? -13.272 10.802 16.829 1.00 96.81 81 PHE A N 1
ATOM 645 C CA . PHE A 1 81 ? -13.043 11.702 15.700 1.00 96.81 81 PHE A CA 1
ATOM 646 C C . PHE A 1 81 ? -14.355 12.240 15.144 1.00 96.81 81 PHE A C 1
ATOM 648 O O . PHE A 1 81 ? -15.373 11.555 15.154 1.00 96.81 81 PHE A O 1
ATOM 655 N N . THR A 1 82 ? -14.323 13.446 14.585 1.00 96.94 82 THR A N 1
ATOM 656 C CA . THR A 1 82 ? -15.355 13.834 13.617 1.00 96.94 82 THR A CA 1
ATOM 657 C C . THR A 1 82 ? -15.133 13.094 12.292 1.00 96.94 82 THR A C 1
ATOM 659 O O . THR A 1 82 ? -14.025 12.641 11.993 1.00 96.94 82 THR A O 1
ATOM 662 N N . ALA A 1 83 ? -16.176 12.986 11.464 1.00 96.88 83 ALA A N 1
ATOM 663 C CA . ALA A 1 83 ? -16.055 12.357 10.147 1.00 96.88 83 ALA A CA 1
ATOM 664 C C . ALA A 1 83 ? -14.998 13.052 9.263 1.00 96.88 83 ALA A C 1
ATOM 666 O O . ALA A 1 83 ? -14.233 12.384 8.569 1.00 96.88 83 ALA A O 1
ATOM 667 N N . GLU A 1 84 ? -14.910 14.384 9.333 1.00 97.44 84 GLU A N 1
ATOM 668 C CA . GLU A 1 84 ? -13.930 15.166 8.575 1.00 97.44 84 GLU A CA 1
ATOM 669 C C . GLU A 1 84 ? -12.495 14.923 9.064 1.00 97.44 84 GLU A C 1
ATOM 671 O O . GLU A 1 84 ? -11.602 14.654 8.257 1.00 97.44 84 GLU A O 1
ATOM 676 N N . GLU A 1 85 ? -12.266 14.958 10.383 1.00 97.19 85 GLU A N 1
ATOM 677 C CA . GLU A 1 85 ? -10.959 14.641 10.976 1.00 97.19 85 GLU A CA 1
ATOM 678 C C . GLU A 1 85 ? -10.495 13.243 10.560 1.00 97.19 85 GLU A C 1
ATOM 680 O O . GLU A 1 85 ? -9.324 13.029 10.225 1.00 97.19 85 GLU A O 1
ATOM 685 N N . TRP A 1 86 ? -11.428 12.292 10.558 1.00 97.69 86 TRP A N 1
ATOM 686 C CA . TRP A 1 86 ? -11.154 10.920 10.178 1.00 97.69 86 TRP A CA 1
ATOM 687 C C . TRP A 1 86 ? -10.776 10.783 8.701 1.00 97.69 86 TRP A C 1
ATOM 689 O O . TRP A 1 86 ? -9.754 10.175 8.366 1.00 97.69 86 TRP A O 1
ATOM 699 N N . GLU A 1 87 ? -11.535 11.418 7.809 1.00 97.25 87 GLU A N 1
ATOM 700 C CA . GLU A 1 87 ? -11.239 11.419 6.379 1.00 97.25 87 GLU A CA 1
ATOM 701 C C . GLU A 1 87 ? -9.861 12.041 6.093 1.00 97.25 87 GLU A C 1
ATOM 703 O O . GLU A 1 87 ? -9.064 11.501 5.315 1.00 97.25 87 GLU A O 1
ATOM 708 N N . GLN A 1 88 ? -9.531 13.150 6.762 1.00 97.31 88 GLN A N 1
ATOM 709 C CA . GLN A 1 88 ? -8.212 13.774 6.664 1.00 97.31 88 GLN A CA 1
ATOM 710 C C . GLN A 1 88 ? -7.099 12.831 7.149 1.00 97.31 88 GLN A C 1
ATOM 712 O O . GLN A 1 88 ? -6.035 12.763 6.524 1.00 97.31 88 GLN A O 1
ATOM 717 N N . LYS A 1 89 ? -7.342 12.047 8.208 1.00 97.00 89 LYS A N 1
ATOM 718 C CA . LYS A 1 89 ? -6.393 11.050 8.731 1.00 97.00 89 LYS A CA 1
ATOM 719 C C . LYS A 1 89 ? -6.107 9.934 7.727 1.00 97.00 89 LYS A C 1
ATOM 721 O O . LYS A 1 89 ? -4.941 9.583 7.504 1.00 97.00 89 LYS A O 1
ATOM 726 N N . LEU A 1 90 ? -7.147 9.403 7.085 1.00 97.44 90 LEU A N 1
ATOM 727 C CA . LEU A 1 90 ? -7.017 8.380 6.046 1.00 97.44 90 LEU A CA 1
ATOM 728 C C . LEU A 1 90 ? -6.278 8.926 4.817 1.00 97.44 90 LEU A C 1
ATOM 730 O O . LEU A 1 90 ? -5.328 8.299 4.335 1.00 97.44 90 LEU A O 1
ATOM 734 N N . LYS A 1 91 ? -6.619 10.144 4.368 1.00 97.06 91 LYS A N 1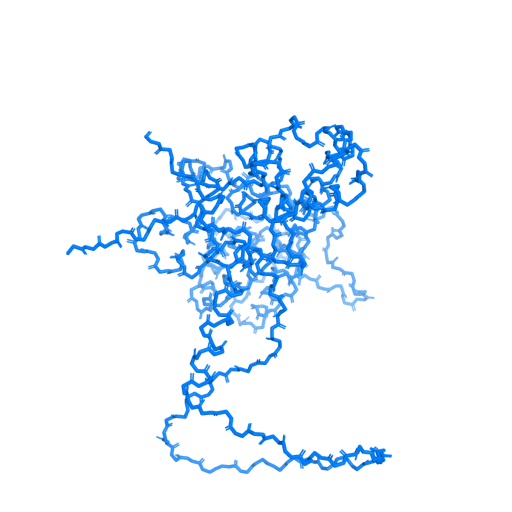
ATOM 735 C CA . LYS A 1 91 ? -5.911 10.845 3.280 1.00 97.06 91 LYS A CA 1
ATOM 736 C C . LYS A 1 91 ? -4.431 11.055 3.602 1.00 97.06 91 LYS A C 1
ATOM 738 O O . LYS A 1 91 ? -3.580 10.812 2.742 1.00 97.06 91 LYS A O 1
ATOM 743 N N . ALA A 1 92 ? -4.108 11.473 4.826 1.00 97.25 92 ALA A N 1
ATOM 744 C CA . ALA A 1 92 ? -2.731 11.659 5.275 1.00 97.25 92 ALA A CA 1
ATOM 745 C C . ALA A 1 92 ? -1.953 10.334 5.284 1.00 97.25 92 ALA A C 1
ATOM 747 O O . ALA A 1 92 ? -0.834 10.278 4.771 1.00 97.25 92 ALA A O 1
ATOM 748 N N . THR A 1 93 ? -2.571 9.258 5.778 1.00 96.94 93 THR A N 1
ATOM 749 C CA . THR A 1 93 ? -1.977 7.913 5.785 1.00 96.94 93 THR A CA 1
ATOM 750 C C . THR A 1 93 ? -1.695 7.421 4.367 1.00 96.94 93 THR A C 1
ATOM 752 O O . THR A 1 93 ? -0.578 6.994 4.075 1.00 96.94 93 THR A O 1
ATOM 755 N N . LYS A 1 94 ? -2.663 7.555 3.449 1.00 97.44 94 LYS A N 1
ATOM 756 C CA . LYS A 1 94 ? -2.479 7.216 2.030 1.00 97.44 94 LYS A CA 1
ATOM 757 C C . LYS A 1 94 ? -1.324 8.004 1.411 1.00 97.44 94 LYS A C 1
ATOM 759 O O . LYS A 1 94 ? -0.454 7.424 0.769 1.00 97.44 94 LYS A O 1
ATOM 764 N N . LYS A 1 95 ? -1.286 9.322 1.633 1.00 96.81 95 LYS A N 1
ATOM 765 C CA . LYS A 1 95 ? -0.226 10.204 1.120 1.00 96.81 95 LYS A CA 1
ATOM 766 C C . LYS A 1 95 ? 1.159 9.791 1.627 1.00 96.81 95 LYS A C 1
ATOM 768 O O . LYS A 1 95 ? 2.118 9.811 0.858 1.00 96.81 95 LYS A O 1
ATOM 773 N N . GLU A 1 96 ? 1.267 9.419 2.901 1.00 96.56 96 GLU A N 1
ATOM 774 C CA . GLU A 1 96 ? 2.510 8.916 3.489 1.00 96.56 96 GLU A CA 1
ATOM 775 C C . GLU A 1 96 ? 2.957 7.606 2.823 1.00 96.56 96 GLU A C 1
ATOM 777 O O . GLU A 1 96 ? 4.116 7.493 2.430 1.00 96.56 96 GLU A O 1
ATOM 782 N N . LEU A 1 97 ? 2.043 6.646 2.637 1.00 97.19 97 LEU A N 1
ATOM 783 C CA . LEU A 1 97 ? 2.345 5.374 1.970 1.00 97.19 97 LEU A CA 1
ATOM 784 C C . LEU A 1 97 ? 2.761 5.574 0.511 1.00 97.19 97 LEU A C 1
ATOM 786 O O . LEU A 1 97 ? 3.762 5.004 0.084 1.00 97.19 97 LEU A O 1
ATOM 790 N N . HIS A 1 98 ? 2.063 6.442 -0.227 1.00 96.81 98 HIS A N 1
ATOM 791 C CA . HIS A 1 98 ? 2.422 6.814 -1.601 1.00 96.81 98 HIS A CA 1
ATOM 792 C C . HIS A 1 98 ? 3.838 7.375 -1.675 1.00 96.81 98 HIS A C 1
ATOM 794 O O . HIS A 1 98 ? 4.621 6.958 -2.524 1.00 96.81 98 HIS A O 1
ATOM 800 N N . ARG A 1 99 ? 4.188 8.307 -0.780 1.00 95.00 99 ARG A N 1
ATOM 801 C CA . ARG A 1 99 ? 5.539 8.875 -0.732 1.00 95.00 99 ARG A CA 1
ATOM 802 C C . ARG A 1 99 ? 6.568 7.784 -0.448 1.00 95.00 99 ARG A C 1
ATOM 804 O O . ARG A 1 99 ? 7.483 7.602 -1.243 1.00 95.00 99 ARG A O 1
ATOM 811 N N . ASN A 1 100 ? 6.388 7.039 0.637 1.00 95.44 100 ASN A N 1
ATOM 812 C CA . ASN A 1 100 ? 7.381 6.064 1.071 1.00 95.44 100 ASN A CA 1
ATOM 813 C C . ASN A 1 100 ? 7.584 4.956 0.016 1.00 95.44 100 ASN A C 1
ATOM 815 O O . ASN A 1 100 ? 8.711 4.544 -0.221 1.00 95.44 100 ASN A O 1
ATOM 819 N N . ILE A 1 101 ? 6.523 4.493 -0.652 1.00 97.06 101 ILE A N 1
ATOM 820 C CA . ILE A 1 101 ? 6.608 3.408 -1.645 1.00 97.06 101 ILE A CA 1
ATOM 821 C C . ILE A 1 101 ? 7.058 3.933 -3.012 1.00 97.06 101 ILE A C 1
ATOM 823 O O . ILE A 1 101 ? 8.062 3.479 -3.550 1.00 97.06 101 ILE A O 1
ATOM 827 N N . LEU A 1 102 ? 6.339 4.899 -3.588 1.00 96.50 102 LEU A N 1
ATOM 828 C CA . LEU A 1 102 ? 6.543 5.311 -4.984 1.00 96.50 102 LEU A CA 1
ATOM 829 C C . LEU A 1 102 ? 7.683 6.300 -5.163 1.00 96.50 102 LEU A C 1
ATOM 831 O O . LEU A 1 102 ? 8.180 6.477 -6.270 1.00 96.50 102 LEU A O 1
ATOM 835 N N . THR A 1 103 ? 8.045 7.015 -4.106 1.00 92.12 103 THR A N 1
ATOM 836 C CA . THR A 1 103 ? 9.106 8.012 -4.175 1.00 92.12 103 THR A CA 1
ATOM 837 C C . THR A 1 103 ? 10.362 7.469 -3.522 1.00 92.12 103 THR A C 1
ATOM 839 O O . THR A 1 103 ? 11.350 7.266 -4.220 1.00 92.12 103 THR A O 1
ATOM 842 N N . ASP A 1 104 ? 10.297 7.163 -2.230 1.00 92.81 104 ASP A N 1
ATOM 843 C CA . ASP A 1 104 ? 11.499 6.814 -1.476 1.00 92.81 104 ASP A CA 1
ATOM 844 C C . ASP A 1 104 ? 12.018 5.424 -1.894 1.00 92.81 104 ASP A C 1
ATOM 846 O O . ASP A 1 104 ? 13.188 5.276 -2.233 1.00 92.81 104 ASP A O 1
ATOM 850 N N . LYS A 1 105 ? 11.151 4.401 -1.961 1.00 95.12 105 LYS A N 1
ATOM 851 C CA . LYS A 1 105 ? 11.569 3.045 -2.363 1.00 95.12 105 LYS A CA 1
ATOM 852 C C . LYS A 1 105 ? 11.721 2.867 -3.865 1.00 95.12 105 LYS A C 1
ATOM 854 O O . LYS A 1 105 ? 12.775 2.443 -4.325 1.00 95.12 105 LYS A O 1
ATOM 859 N N . LEU A 1 106 ? 10.699 3.194 -4.646 1.00 95.31 106 LEU A N 1
ATOM 860 C CA . LEU A 1 106 ? 10.743 2.973 -6.089 1.00 95.31 106 LEU A CA 1
ATOM 861 C C . LEU A 1 106 ? 11.766 3.876 -6.786 1.00 95.31 106 LEU A C 1
ATOM 863 O O . LEU A 1 106 ? 12.668 3.378 -7.450 1.00 95.31 106 LEU A O 1
ATOM 867 N N . VAL A 1 107 ? 11.615 5.197 -6.676 1.00 93.06 107 VAL A N 1
ATOM 868 C CA . VAL A 1 107 ? 12.401 6.140 -7.486 1.00 93.06 107 VAL A CA 1
ATOM 869 C C . VAL A 1 107 ? 13.808 6.318 -6.924 1.00 93.06 107 VAL A C 1
ATOM 871 O O . VAL A 1 107 ? 14.777 6.213 -7.676 1.00 93.06 107 VAL A O 1
ATOM 874 N N . ASP A 1 108 ? 13.927 6.586 -5.623 1.00 90.38 108 ASP A N 1
ATOM 875 C CA . ASP A 1 108 ? 15.215 6.966 -5.036 1.00 90.38 108 ASP A CA 1
ATOM 876 C C . ASP A 1 108 ? 16.121 5.763 -4.723 1.00 90.38 108 ASP A C 1
ATOM 878 O O . ASP A 1 108 ? 17.340 5.916 -4.747 1.00 90.38 108 ASP A O 1
ATOM 882 N N . GLU A 1 109 ? 15.562 4.578 -4.454 1.00 91.56 109 GLU A N 1
ATOM 883 C CA . GLU A 1 109 ? 16.348 3.372 -4.154 1.00 91.56 109 GLU A CA 1
ATOM 884 C C . GLU A 1 109 ? 16.392 2.392 -5.340 1.00 91.56 109 GLU A C 1
ATOM 886 O O . GLU A 1 109 ? 17.466 2.143 -5.895 1.00 91.56 109 GLU A O 1
ATOM 891 N N . ILE A 1 110 ? 15.244 1.844 -5.756 1.00 94.06 110 ILE A N 1
ATOM 892 C CA . ILE A 1 110 ? 15.182 0.758 -6.751 1.00 94.06 110 ILE A CA 1
ATOM 893 C C . ILE A 1 110 ? 15.629 1.245 -8.136 1.00 94.06 110 ILE A C 1
ATOM 895 O O . ILE A 1 110 ? 16.596 0.730 -8.701 1.00 94.06 110 ILE A O 1
ATOM 899 N N . MET A 1 111 ? 14.965 2.269 -8.680 1.00 92.94 111 MET A N 1
ATOM 900 C CA . MET A 1 111 ? 15.275 2.786 -10.016 1.00 92.94 111 MET A CA 1
ATOM 901 C C . MET A 1 111 ? 16.663 3.422 -10.067 1.00 92.94 111 MET A C 1
ATOM 903 O O . MET A 1 111 ? 17.370 3.247 -11.058 1.00 92.94 111 MET A O 1
ATOM 907 N N . ALA A 1 112 ? 17.092 4.109 -9.003 1.00 90.38 112 ALA A N 1
ATOM 908 C CA . ALA A 1 112 ? 18.447 4.649 -8.908 1.00 90.38 112 ALA A CA 1
ATOM 909 C C . ALA A 1 112 ? 19.515 3.552 -9.047 1.00 90.38 112 ALA A C 1
ATOM 911 O O . ALA A 1 112 ? 20.518 3.757 -9.731 1.00 90.38 112 ALA A O 1
ATOM 912 N N . ARG A 1 113 ? 19.281 2.371 -8.462 1.00 90.50 113 ARG A N 1
ATOM 913 C CA . ARG A 1 113 ? 20.176 1.218 -8.598 1.00 90.50 113 ARG A CA 1
ATOM 914 C C . ARG A 1 113 ? 20.093 0.569 -9.978 1.00 90.50 113 ARG A C 1
ATOM 916 O O . ARG A 1 113 ? 21.130 0.235 -10.546 1.00 90.50 113 ARG A O 1
ATOM 923 N N . TRP A 1 114 ? 18.896 0.418 -10.545 1.00 92.50 114 TRP A N 1
ATOM 924 C CA . TRP A 1 114 ? 18.729 -0.104 -11.909 1.00 92.50 114 TRP A CA 1
ATOM 925 C C . TRP A 1 114 ? 19.386 0.783 -12.964 1.00 92.50 114 TRP A C 1
ATOM 927 O O . TRP A 1 114 ? 19.939 0.270 -13.928 1.00 92.50 114 TRP A O 1
ATOM 937 N N . LYS A 1 115 ? 19.412 2.100 -12.750 1.00 90.12 115 LYS A N 1
ATOM 938 C CA . LYS A 1 115 ? 20.024 3.077 -13.661 1.00 90.12 115 LYS A CA 1
ATOM 939 C C . LYS A 1 115 ? 21.529 2.890 -13.874 1.00 90.12 115 LYS A C 1
ATOM 941 O O . LYS A 1 115 ? 22.073 3.410 -14.843 1.00 90.12 115 LYS A O 1
ATOM 946 N N . ILE A 1 116 ? 22.202 2.169 -12.978 1.00 89.50 116 ILE A N 1
ATOM 947 C CA . ILE A 1 116 ? 23.631 1.843 -13.090 1.00 89.50 116 ILE A CA 1
ATOM 948 C C . ILE A 1 116 ? 23.854 0.689 -14.086 1.00 89.50 116 ILE A C 1
ATOM 950 O O . ILE A 1 116 ? 24.955 0.530 -14.609 1.00 89.50 116 ILE A O 1
ATOM 954 N N . GLN A 1 117 ? 22.824 -0.115 -14.368 1.00 89.12 117 GLN A N 1
ATOM 955 C CA . GLN A 1 117 ? 22.926 -1.256 -15.276 1.00 89.12 117 GLN A CA 1
ATOM 956 C C . GLN A 1 117 ? 22.980 -0.800 -16.740 1.00 89.12 117 GLN A C 1
ATOM 958 O O . GLN A 1 117 ? 22.358 0.189 -17.134 1.00 89.12 117 GLN A O 1
ATOM 963 N N . SER A 1 118 ? 23.740 -1.528 -17.560 1.00 89.88 118 SER A N 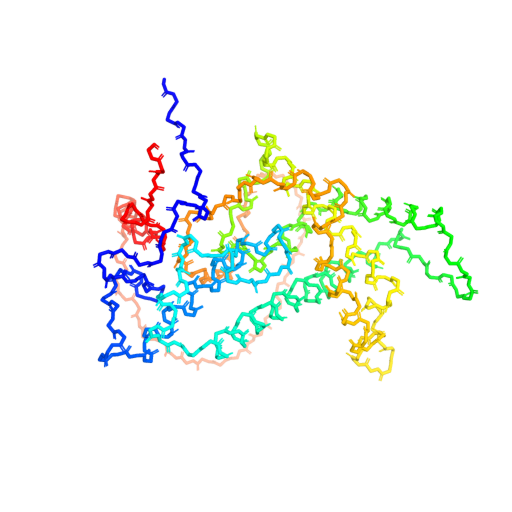1
ATOM 964 C CA . SER A 1 118 ? 23.982 -1.185 -18.968 1.00 89.88 118 SER A CA 1
ATOM 965 C C . SER A 1 118 ? 22.741 -1.316 -19.855 1.00 89.88 118 SER A C 1
ATOM 967 O O . SER A 1 118 ? 22.643 -0.633 -20.875 1.00 89.88 118 SER A O 1
ATOM 969 N N . ASP A 1 119 ? 21.800 -2.168 -19.460 1.00 91.12 119 ASP A N 1
ATOM 970 C CA . ASP A 1 119 ? 20.516 -2.432 -20.108 1.00 91.12 119 ASP A CA 1
ATOM 971 C C . ASP A 1 119 ? 19.373 -1.549 -19.573 1.00 91.12 119 ASP A C 1
ATOM 973 O O . ASP A 1 119 ? 18.220 -1.743 -19.958 1.00 91.12 119 ASP A O 1
ATOM 977 N N . TYR A 1 120 ? 19.663 -0.539 -18.738 1.00 91.19 120 TYR A N 1
ATOM 978 C CA . TYR A 1 120 ? 18.648 0.430 -18.323 1.00 91.19 120 TYR A CA 1
ATOM 979 C C . TYR A 1 120 ? 18.049 1.161 -19.543 1.00 91.19 120 TYR A C 1
ATOM 981 O O . TYR A 1 120 ? 18.804 1.684 -20.376 1.00 91.19 120 TYR A O 1
ATOM 989 N N . PRO A 1 121 ? 16.708 1.259 -19.655 1.00 89.94 121 PRO A N 1
ATOM 990 C CA . PRO A 1 121 ? 16.055 1.894 -20.792 1.00 89.94 121 PRO A CA 1
ATOM 991 C C . PRO A 1 121 ? 16.542 3.320 -21.069 1.00 89.94 121 PRO A C 1
ATOM 993 O O . PRO A 1 121 ? 16.616 4.178 -20.185 1.00 89.94 121 PRO A O 1
ATOM 996 N N . LYS A 1 122 ? 16.849 3.593 -22.340 1.00 86.69 122 LYS A N 1
ATOM 997 C CA . LYS A 1 122 ? 17.269 4.917 -22.808 1.00 86.69 122 LYS A CA 1
ATOM 998 C C . LYS A 1 122 ? 16.062 5.692 -23.319 1.00 86.69 122 LYS A C 1
ATOM 1000 O O . LYS A 1 122 ? 15.225 5.153 -24.032 1.00 86.69 122 LYS A O 1
ATOM 1005 N N . ARG A 1 123 ? 15.989 6.978 -22.976 1.00 80.12 123 ARG A N 1
ATOM 1006 C CA . ARG A 1 123 ? 14.956 7.880 -23.500 1.00 80.12 123 ARG A CA 1
ATOM 1007 C C . ARG A 1 123 ? 15.345 8.344 -24.894 1.00 80.12 123 ARG A C 1
ATOM 1009 O O . ARG A 1 123 ? 16.375 9.000 -25.039 1.00 80.12 123 ARG A O 1
ATOM 1016 N N . LYS A 1 124 ? 14.512 8.063 -25.891 1.00 72.50 124 LYS A N 1
ATOM 1017 C CA . LYS A 1 124 ? 14.588 8.733 -27.192 1.00 72.50 124 LYS A CA 1
ATOM 1018 C C . LYS A 1 124 ? 13.858 10.071 -27.081 1.00 72.50 124 LYS A C 1
ATOM 1020 O O . LYS A 1 124 ? 12.728 10.127 -26.601 1.00 72.50 124 LYS A O 1
ATOM 1025 N N . GLN A 1 125 ? 14.526 11.170 -27.422 1.00 61.34 125 GLN A N 1
ATOM 1026 C CA . GLN A 1 125 ? 13.884 12.485 -27.423 1.00 61.34 125 GLN A CA 1
ATOM 1027 C C . GLN A 1 125 ? 13.017 12.632 -28.676 1.00 61.34 125 GLN A C 1
ATOM 1029 O O . GLN A 1 125 ? 13.482 12.348 -29.773 1.00 61.34 125 GLN A O 1
ATOM 1034 N N . GLY A 1 126 ? 11.787 13.123 -28.511 1.00 55.47 126 GLY A N 1
ATOM 1035 C CA . GLY A 1 126 ? 10.945 13.578 -29.623 1.00 55.47 126 GLY A CA 1
ATOM 1036 C C . GLY A 1 126 ? 10.117 12.511 -30.346 1.00 55.47 126 GLY A C 1
ATOM 1037 O O . GLY A 1 126 ? 9.343 12.879 -31.223 1.00 55.47 126 GLY A O 1
ATOM 1038 N N . GLU A 1 127 ? 10.210 11.231 -29.976 1.00 51.69 127 GLU A N 1
ATOM 1039 C CA . GLU A 1 127 ? 9.384 10.171 -30.569 1.00 51.69 127 GLU A CA 1
ATOM 1040 C C . GLU A 1 127 ? 8.160 9.856 -29.701 1.00 51.69 127 GLU A C 1
ATOM 1042 O O . GLU A 1 127 ? 8.226 9.797 -28.470 1.00 51.69 127 GLU A O 1
ATOM 1047 N N . THR A 1 128 ? 7.015 9.666 -30.357 1.00 57.31 128 THR A N 1
ATOM 1048 C CA . THR A 1 128 ? 5.819 9.120 -29.718 1.00 57.31 128 THR A CA 1
ATOM 1049 C C . THR A 1 128 ? 6.114 7.664 -29.376 1.00 57.31 128 THR A C 1
ATOM 1051 O O . THR A 1 128 ? 6.346 6.857 -30.271 1.00 57.31 128 THR A O 1
ATOM 1054 N N . ILE A 1 129 ? 6.150 7.344 -28.084 1.00 64.25 129 ILE A N 1
ATOM 1055 C CA . ILE A 1 129 ? 6.408 5.985 -27.603 1.00 64.25 129 ILE A CA 1
ATOM 1056 C C . ILE A 1 129 ? 5.323 5.057 -28.163 1.00 64.25 129 ILE A C 1
ATOM 1058 O O . ILE A 1 129 ? 4.150 5.194 -27.814 1.00 64.25 129 ILE A O 1
ATOM 1062 N N . GLY A 1 130 ? 5.717 4.126 -29.031 1.00 69.62 130 GLY A N 1
ATOM 1063 C CA . GLY A 1 130 ? 4.826 3.088 -29.547 1.00 69.62 130 GLY A CA 1
ATOM 1064 C C . GLY A 1 130 ? 4.537 2.004 -28.501 1.00 69.62 130 GLY A C 1
ATOM 1065 O O . GLY A 1 130 ? 5.299 1.816 -27.549 1.00 69.62 130 GLY A O 1
ATOM 1066 N N . GLU A 1 131 ? 3.451 1.252 -28.686 1.00 75.75 131 GLU A N 1
ATOM 1067 C CA . GLU A 1 131 ? 3.084 0.133 -27.799 1.00 75.75 131 GLU A CA 1
ATOM 1068 C C . GLU A 1 131 ? 4.196 -0.921 -27.713 1.00 75.75 131 GLU A C 1
ATOM 1070 O O . GLU A 1 131 ? 4.552 -1.347 -26.618 1.00 75.75 131 GLU A O 1
ATOM 1075 N N . VAL A 1 132 ? 4.834 -1.238 -28.844 1.00 77.00 132 VAL A N 1
ATOM 1076 C CA . VAL A 1 132 ? 5.960 -2.186 -28.920 1.00 77.00 132 VAL A CA 1
ATOM 1077 C C . VAL A 1 132 ? 7.130 -1.752 -28.031 1.00 77.00 132 VAL A C 1
ATOM 1079 O O . VAL A 1 132 ? 7.697 -2.564 -27.307 1.00 77.00 132 VAL A O 1
ATOM 1082 N N . GLU A 1 133 ? 7.462 -0.459 -28.016 1.00 83.88 133 GLU A N 1
ATOM 1083 C CA . GLU A 1 133 ? 8.560 0.058 -27.189 1.00 83.88 133 GLU A CA 1
ATOM 1084 C C . GLU A 1 133 ? 8.202 0.015 -25.694 1.00 83.88 133 GLU A C 1
ATOM 1086 O O . GLU A 1 133 ? 9.056 -0.233 -24.841 1.00 83.88 133 GLU A O 1
ATOM 1091 N N . THR A 1 134 ? 6.926 0.237 -25.367 1.00 85.81 134 THR A N 1
ATOM 1092 C CA . THR A 1 134 ? 6.413 0.077 -24.000 1.00 85.81 134 THR A CA 1
ATOM 1093 C C . THR A 1 134 ? 6.521 -1.372 -23.540 1.00 85.81 134 THR A C 1
ATOM 1095 O O . THR A 1 134 ? 7.028 -1.623 -22.449 1.00 85.81 134 THR A O 1
ATOM 1098 N N . GLU A 1 135 ? 6.108 -2.334 -24.365 1.00 88.31 135 GLU A N 1
ATOM 1099 C CA . GLU A 1 135 ? 6.219 -3.759 -24.042 1.00 88.31 135 GLU A CA 1
ATOM 1100 C C . GLU A 1 135 ? 7.672 -4.208 -23.861 1.00 88.31 135 GLU A C 1
ATOM 1102 O O . GLU A 1 135 ? 7.983 -4.931 -22.913 1.00 88.31 135 GLU A O 1
ATOM 1107 N N . GLU A 1 136 ? 8.584 -3.752 -24.722 1.00 89.56 136 GLU A N 1
ATOM 1108 C CA . GLU A 1 136 ? 10.015 -4.035 -24.586 1.00 89.56 136 GLU A CA 1
ATOM 1109 C C . GLU A 1 136 ? 10.577 -3.498 -23.263 1.00 89.56 136 GLU A C 1
ATOM 1111 O O . GLU A 1 136 ? 11.264 -4.231 -22.548 1.00 89.56 136 GLU A O 1
ATOM 1116 N N . ARG A 1 137 ? 10.239 -2.258 -22.878 1.00 91.50 137 ARG A N 1
ATOM 1117 C CA . ARG A 1 137 ? 10.651 -1.705 -21.576 1.00 91.50 137 ARG A CA 1
ATOM 1118 C C . ARG A 1 137 ? 10.050 -2.472 -20.406 1.00 91.50 137 ARG A C 1
ATOM 1120 O O . ARG A 1 137 ? 10.768 -2.761 -19.451 1.00 91.50 137 ARG A O 1
ATOM 1127 N N . MET A 1 138 ? 8.771 -2.835 -20.486 1.00 92.44 138 MET A N 1
ATOM 1128 C CA . MET A 1 138 ? 8.099 -3.642 -19.463 1.00 92.44 138 MET A CA 1
ATOM 1129 C C . MET A 1 138 ? 8.815 -4.980 -19.251 1.00 92.44 138 MET A C 1
ATOM 1131 O O . MET A 1 138 ? 9.088 -5.343 -18.107 1.00 92.44 138 MET A O 1
ATOM 1135 N N . ARG A 1 139 ? 9.243 -5.655 -20.329 1.00 93.69 139 ARG A N 1
ATOM 1136 C CA . ARG A 1 139 ? 10.074 -6.869 -20.238 1.00 93.69 139 ARG A CA 1
ATOM 1137 C C . ARG A 1 139 ? 11.425 -6.602 -19.573 1.00 93.69 139 ARG A C 1
ATOM 1139 O O . ARG A 1 139 ? 11.886 -7.432 -18.792 1.00 93.69 139 ARG A O 1
ATOM 1146 N N . THR A 1 140 ? 12.062 -5.464 -19.841 1.00 93.50 140 THR A N 1
ATOM 1147 C CA . THR A 1 140 ? 13.307 -5.076 -19.155 1.00 93.50 140 THR A CA 1
ATOM 1148 C C . THR A 1 140 ? 13.085 -4.882 -17.654 1.00 93.50 140 THR A C 1
ATOM 1150 O O . THR A 1 140 ? 13.852 -5.411 -16.849 1.00 93.50 140 THR A O 1
ATOM 1153 N N . TRP A 1 141 ? 12.007 -4.201 -17.250 1.00 94.88 141 TRP A N 1
ATOM 1154 C CA . TRP A 1 141 ? 11.656 -4.052 -15.834 1.00 94.88 141 TRP A CA 1
ATOM 1155 C C . TRP A 1 141 ? 11.408 -5.407 -15.171 1.00 94.88 141 TRP A C 1
ATOM 1157 O O . TRP A 1 141 ? 11.940 -5.668 -14.092 1.00 94.88 141 TRP A O 1
ATOM 1167 N N . GLU A 1 142 ? 10.676 -6.306 -15.831 1.00 93.88 142 GLU A N 1
ATOM 1168 C CA . GLU A 1 142 ? 10.474 -7.675 -15.350 1.00 93.88 142 GLU A CA 1
ATOM 1169 C C . GLU A 1 142 ? 11.803 -8.411 -15.154 1.00 93.88 142 GLU A C 1
ATOM 1171 O O . GLU A 1 142 ? 12.016 -9.035 -14.112 1.00 93.88 142 GLU A O 1
ATOM 1176 N N . GLN A 1 143 ? 12.734 -8.312 -16.105 1.00 93.19 143 GLN A N 1
ATOM 1177 C CA . GLN A 1 143 ? 14.058 -8.917 -15.959 1.00 93.19 143 GLN A CA 1
ATOM 1178 C C . GLN A 1 143 ? 14.806 -8.365 -14.744 1.00 93.19 143 GLN A C 1
ATOM 1180 O O . GLN A 1 143 ? 15.392 -9.149 -13.996 1.00 93.19 143 GLN A O 1
ATOM 1185 N N . PHE A 1 144 ? 14.745 -7.056 -14.489 1.00 92.75 144 PHE A N 1
ATOM 1186 C CA . PHE A 1 144 ? 15.348 -6.480 -13.288 1.00 92.75 144 PHE A CA 1
ATOM 1187 C C . PHE A 1 144 ? 14.730 -7.015 -11.999 1.00 92.75 144 PHE A C 1
ATOM 1189 O O . PHE A 1 144 ? 15.472 -7.355 -11.077 1.00 92.75 144 PHE A O 1
ATOM 1196 N N . THR A 1 145 ? 13.403 -7.170 -11.947 1.00 90.00 145 THR A N 1
ATOM 1197 C CA . THR A 1 145 ? 12.743 -7.770 -10.774 1.00 90.00 145 THR A CA 1
ATOM 1198 C C . THR A 1 145 ? 13.172 -9.218 -10.527 1.00 90.00 145 THR A C 1
ATOM 1200 O O . THR A 1 145 ? 13.310 -9.623 -9.378 1.00 90.00 145 THR A O 1
ATOM 1203 N N . ARG A 1 146 ? 13.437 -9.993 -11.589 1.00 88.00 146 ARG A N 1
ATOM 1204 C CA . ARG A 1 146 ? 13.874 -11.396 -11.483 1.00 88.00 146 ARG A CA 1
ATOM 1205 C C . ARG A 1 146 ? 15.344 -11.536 -11.081 1.00 88.00 146 ARG A C 1
ATOM 1207 O O . ARG A 1 146 ? 15.685 -12.475 -10.372 1.00 88.00 146 ARG A O 1
ATOM 1214 N N . ARG A 1 147 ? 16.214 -10.629 -11.541 1.00 87.31 147 ARG A N 1
ATOM 1215 C CA . ARG A 1 147 ? 17.658 -10.653 -11.234 1.00 87.31 147 ARG A CA 1
ATOM 1216 C C . ARG A 1 147 ? 17.973 -10.224 -9.802 1.00 87.31 147 ARG A C 1
ATOM 1218 O O . ARG A 1 147 ? 18.961 -10.691 -9.247 1.00 87.31 147 ARG A O 1
ATOM 1225 N N . ASP A 1 148 ? 17.162 -9.341 -9.219 1.00 81.62 148 ASP A N 1
ATOM 1226 C CA . ASP A 1 148 ? 17.334 -8.871 -7.841 1.00 81.62 148 ASP A CA 1
ATOM 1227 C C . ASP A 1 148 ? 16.008 -8.964 -7.058 1.00 81.62 148 ASP A C 1
ATOM 1229 O O . ASP A 1 148 ? 15.283 -7.969 -6.932 1.00 81.62 148 ASP A O 1
ATOM 1233 N N . PRO A 1 149 ? 15.671 -10.155 -6.520 1.00 78.88 149 PRO A N 1
ATOM 1234 C CA . PRO A 1 149 ? 14.431 -10.369 -5.771 1.00 78.88 149 PRO A CA 1
ATOM 1235 C C . PRO A 1 149 ? 14.289 -9.478 -4.525 1.00 78.88 149 PRO A C 1
ATOM 1237 O O . PRO A 1 149 ? 13.170 -9.214 -4.077 1.00 78.88 149 PRO A O 1
ATOM 1240 N N . GLU A 1 150 ? 15.394 -8.956 -3.977 1.00 85.94 150 GLU A N 1
ATOM 1241 C CA . GLU A 1 150 ? 15.363 -8.028 -2.838 1.00 85.94 150 GLU A CA 1
ATOM 1242 C C . GLU A 1 150 ? 14.657 -6.705 -3.184 1.00 85.94 150 GLU A C 1
ATOM 1244 O O . GLU A 1 150 ? 14.111 -6.050 -2.296 1.00 85.94 150 GLU A O 1
ATOM 1249 N N . MET A 1 151 ? 14.555 -6.335 -4.466 1.00 88.44 151 MET A N 1
ATOM 1250 C CA . MET A 1 151 ? 13.812 -5.142 -4.900 1.00 88.44 151 MET A CA 1
ATOM 1251 C C . MET A 1 151 ? 12.333 -5.204 -4.515 1.00 88.44 151 MET A C 1
ATOM 1253 O O . MET A 1 151 ? 11.746 -4.194 -4.120 1.00 88.44 151 MET A O 1
ATOM 1257 N N . MET A 1 152 ? 11.725 -6.392 -4.576 1.00 89.88 152 MET A N 1
ATOM 1258 C CA . MET A 1 152 ? 10.333 -6.559 -4.160 1.00 89.88 152 MET A CA 1
ATOM 1259 C C . MET A 1 152 ? 10.195 -6.375 -2.647 1.00 89.88 152 MET A C 1
ATOM 1261 O O . MET A 1 152 ? 9.293 -5.668 -2.196 1.00 89.88 152 MET A O 1
ATOM 1265 N N . ARG A 1 153 ? 11.150 -6.902 -1.863 1.00 91.00 153 ARG A N 1
ATOM 1266 C CA . ARG A 1 153 ? 11.231 -6.667 -0.410 1.00 91.00 153 ARG A CA 1
ATOM 1267 C C . ARG A 1 153 ? 11.393 -5.187 -0.076 1.00 91.00 153 ARG A C 1
ATOM 1269 O O . ARG A 1 153 ? 10.775 -4.709 0.874 1.00 91.00 153 ARG A O 1
ATOM 1276 N N . TRP A 1 154 ? 12.177 -4.443 -0.855 1.00 91.50 154 TRP A N 1
ATOM 1277 C CA . TRP A 1 154 ? 12.344 -3.001 -0.667 1.00 91.50 154 TRP A CA 1
ATOM 1278 C C . TRP A 1 154 ? 11.052 -2.240 -0.944 1.00 91.50 154 TRP A C 1
ATOM 1280 O O . TRP A 1 154 ? 10.672 -1.391 -0.136 1.00 91.50 154 TRP A O 1
ATOM 1290 N N . LEU A 1 155 ? 10.349 -2.574 -2.031 1.00 94.06 155 LEU A N 1
ATOM 1291 C CA . LEU A 1 155 ? 9.085 -1.933 -2.393 1.00 94.06 155 LEU A CA 1
ATOM 1292 C C . LEU A 1 155 ? 8.033 -2.094 -1.287 1.00 94.06 155 LEU A C 1
ATOM 1294 O O . LEU A 1 155 ? 7.357 -1.130 -0.928 1.00 94.06 155 LEU A O 1
ATOM 1298 N N . VAL A 1 156 ? 7.920 -3.297 -0.716 1.00 93.62 156 VAL A N 1
ATOM 1299 C CA . VAL A 1 156 ? 6.934 -3.603 0.335 1.00 93.62 156 VAL A CA 1
ATOM 1300 C C . VAL A 1 156 ? 7.418 -3.265 1.747 1.00 93.62 156 VAL A C 1
ATOM 1302 O O . VAL A 1 156 ? 6.632 -3.330 2.694 1.00 93.62 156 VAL A O 1
ATOM 1305 N N . ALA A 1 157 ? 8.680 -2.861 1.925 1.00 91.62 157 ALA A N 1
ATOM 1306 C CA . ALA A 1 157 ? 9.259 -2.555 3.235 1.00 91.62 157 ALA A CA 1
ATOM 1307 C C . ALA A 1 157 ? 8.420 -1.573 4.084 1.00 91.62 157 ALA A C 1
ATOM 1309 O O . ALA A 1 157 ? 8.277 -1.816 5.287 1.00 91.62 157 ALA A O 1
ATOM 1310 N N . PRO A 1 158 ? 7.788 -0.517 3.523 1.00 93.94 158 PRO A N 1
ATOM 1311 C CA . PRO A 1 158 ? 6.903 0.369 4.290 1.00 93.94 158 PRO A CA 1
ATOM 1312 C C . PRO A 1 158 ? 5.683 -0.334 4.924 1.00 93.94 158 PRO A C 1
ATOM 1314 O O . PRO A 1 158 ? 5.101 0.183 5.888 1.00 93.94 158 PRO A O 1
ATOM 1317 N N . LEU A 1 159 ? 5.312 -1.510 4.408 1.00 93.88 159 LEU A N 1
ATOM 1318 C CA . LEU A 1 159 ? 4.183 -2.342 4.835 1.00 93.88 159 LEU A CA 1
ATOM 1319 C C . LEU A 1 159 ? 4.613 -3.536 5.707 1.00 93.88 159 LEU A C 1
ATOM 1321 O O . LEU A 1 159 ? 3.772 -4.142 6.367 1.00 93.88 159 LEU A O 1
ATOM 1325 N N . ALA A 1 160 ? 5.911 -3.849 5.778 1.00 88.38 160 ALA A N 1
ATOM 1326 C CA . ALA A 1 160 ? 6.467 -5.073 6.376 1.00 88.38 160 ALA A CA 1
ATOM 1327 C C . ALA A 1 160 ? 6.343 -5.193 7.912 1.00 88.38 160 ALA A C 1
ATOM 1329 O O . ALA A 1 160 ? 6.845 -6.143 8.517 1.00 88.38 160 ALA A O 1
ATOM 1330 N N . GLU A 1 161 ? 5.743 -4.205 8.574 1.00 84.75 161 GLU A N 1
ATOM 1331 C CA . GLU A 1 161 ? 5.323 -4.297 9.980 1.00 84.75 161 GLU A CA 1
ATOM 1332 C C . GLU A 1 161 ? 3.851 -4.705 10.146 1.00 84.75 161 GLU A C 1
ATOM 1334 O O . GLU A 1 161 ? 3.367 -4.825 11.274 1.00 84.75 161 GLU A O 1
ATOM 1339 N N . SER A 1 162 ? 3.131 -4.854 9.035 1.00 89.88 162 SER A N 1
ATOM 1340 C CA . SER A 1 162 ? 1.703 -5.151 9.000 1.00 89.88 162 SER A CA 1
ATOM 1341 C C . SER A 1 162 ? 1.399 -6.389 8.161 1.00 89.88 162 SER A C 1
ATOM 1343 O O . SER A 1 162 ? 0.594 -7.208 8.587 1.00 89.88 162 SER A O 1
ATOM 1345 N N . ILE A 1 163 ? 2.085 -6.579 7.033 1.00 91.19 163 ILE A N 1
ATOM 1346 C CA . ILE A 1 163 ? 1.936 -7.776 6.191 1.00 91.19 163 ILE A CA 1
ATOM 1347 C C . ILE A 1 163 ? 3.013 -8.822 6.502 1.00 91.19 163 ILE A C 1
ATOM 1349 O O . ILE A 1 163 ? 4.150 -8.475 6.851 1.00 91.19 163 ILE A O 1
ATOM 1353 N N . ASP A 1 164 ? 2.664 -10.099 6.363 1.00 90.56 164 ASP A N 1
ATOM 1354 C CA . ASP A 1 164 ? 3.628 -11.199 6.364 1.00 90.56 164 ASP A CA 1
ATOM 1355 C C . ASP A 1 164 ? 4.123 -11.459 4.939 1.00 90.56 164 ASP A C 1
ATOM 1357 O O . ASP A 1 164 ? 3.604 -12.296 4.205 1.00 90.56 164 ASP A O 1
ATOM 1361 N N . TYR A 1 165 ? 5.103 -10.667 4.505 1.00 90.75 165 TYR A N 1
ATOM 1362 C CA . TYR A 1 165 ? 5.620 -10.809 3.147 1.00 90.75 165 TYR A CA 1
ATOM 1363 C C . TYR A 1 165 ? 6.465 -12.074 2.958 1.00 90.75 165 TYR A C 1
ATOM 1365 O O . TYR A 1 165 ? 6.562 -12.560 1.840 1.00 90.75 165 TYR A O 1
ATOM 1373 N N . ASP A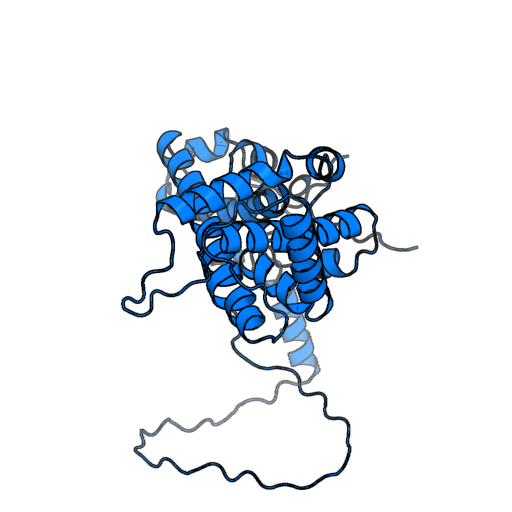 1 166 ? 7.044 -12.637 4.022 1.00 89.75 166 ASP A N 1
ATOM 1374 C CA . ASP A 1 166 ? 7.800 -13.889 3.915 1.00 89.75 166 ASP A CA 1
ATOM 1375 C C . ASP A 1 166 ? 6.866 -15.092 3.699 1.00 89.75 166 ASP A C 1
ATOM 1377 O O . ASP A 1 166 ? 7.249 -16.045 3.025 1.00 89.75 166 ASP A O 1
ATOM 1381 N N . GLU A 1 167 ? 5.635 -15.048 4.220 1.00 89.38 167 GLU A N 1
ATOM 1382 C CA . GLU A 1 167 ? 4.563 -15.983 3.841 1.00 89.38 167 GLU A CA 1
ATOM 1383 C C . GLU A 1 167 ? 4.186 -15.836 2.358 1.00 89.38 167 GLU A C 1
ATOM 1385 O O . GLU A 1 167 ? 4.154 -16.820 1.624 1.00 89.38 167 GLU A O 1
ATOM 1390 N N . ILE A 1 168 ? 3.985 -14.600 1.885 1.00 91.56 168 ILE A N 1
ATOM 1391 C CA . ILE A 1 168 ? 3.651 -14.326 0.475 1.00 91.56 168 ILE A CA 1
ATOM 1392 C C . ILE A 1 168 ? 4.770 -14.810 -0.461 1.00 91.56 168 ILE A C 1
ATOM 1394 O O . ILE A 1 168 ? 4.494 -15.447 -1.473 1.00 91.56 168 ILE A O 1
ATOM 1398 N N . LEU A 1 169 ? 6.033 -14.543 -0.112 1.00 89.06 169 LEU A N 1
ATOM 1399 C CA . LEU A 1 169 ? 7.209 -14.929 -0.898 1.00 89.06 169 LEU A CA 1
ATOM 1400 C C . LEU A 1 169 ? 7.363 -16.443 -1.058 1.00 89.06 169 LEU A C 1
ATOM 1402 O O . LEU A 1 169 ? 7.905 -16.885 -2.067 1.00 89.06 169 LEU A O 1
ATOM 1406 N N . ARG A 1 170 ? 6.911 -17.237 -0.079 1.00 87.94 170 ARG A N 1
ATOM 1407 C CA . ARG A 1 170 ? 6.952 -18.702 -0.172 1.00 87.94 170 ARG A CA 1
ATOM 1408 C C . ARG A 1 170 ? 6.001 -19.245 -1.240 1.00 87.94 170 ARG A C 1
ATOM 1410 O O . ARG A 1 170 ? 6.273 -20.315 -1.775 1.00 87.94 170 ARG A O 1
ATOM 1417 N N . ALA A 1 171 ? 4.941 -18.501 -1.575 1.00 85.88 171 ALA A N 1
ATOM 1418 C CA . ALA A 1 171 ? 3.996 -18.820 -2.649 1.00 85.88 171 ALA A CA 1
ATOM 1419 C C . ALA A 1 171 ? 3.429 -20.257 -2.578 1.00 85.88 171 ALA A C 1
ATOM 1421 O O . ALA A 1 171 ? 3.177 -20.888 -3.601 1.00 85.88 171 ALA A O 1
ATOM 1422 N N . GLU A 1 172 ? 3.224 -20.774 -1.361 1.00 89.06 172 GLU A N 1
ATOM 1423 C CA . GLU A 1 172 ? 2.776 -22.156 -1.126 1.00 89.06 172 GLU A CA 1
ATOM 1424 C C . GLU A 1 172 ? 1.306 -22.387 -1.511 1.00 89.06 172 GLU A C 1
ATOM 1426 O O . GLU A 1 172 ? 0.911 -23.520 -1.786 1.00 89.06 172 GLU A O 1
ATOM 1431 N N . THR A 1 173 ? 0.494 -21.324 -1.560 1.00 90.44 173 THR A N 1
ATOM 1432 C CA . THR A 1 173 ? -0.910 -21.379 -1.994 1.00 90.44 173 THR A CA 1
ATOM 1433 C C . THR A 1 173 ? -1.141 -20.535 -3.252 1.00 90.44 173 THR A C 1
ATOM 1435 O O . THR A 1 173 ? -0.399 -19.574 -3.488 1.00 90.44 173 THR A O 1
ATOM 1438 N N . PRO A 1 174 ? -2.187 -20.829 -4.053 1.00 92.94 174 PRO A N 1
ATOM 1439 C CA . PRO A 1 174 ? -2.548 -20.015 -5.216 1.00 92.94 174 PRO A CA 1
ATOM 1440 C C . PRO A 1 174 ? -2.779 -18.536 -4.876 1.00 92.94 174 PRO A C 1
ATOM 1442 O O . PRO A 1 174 ? -2.420 -17.651 -5.653 1.00 92.94 174 PRO A O 1
ATOM 1445 N N . GLU A 1 175 ? -3.339 -18.250 -3.700 1.00 92.06 175 GLU A N 1
ATOM 1446 C CA . GLU A 1 175 ? -3.545 -16.889 -3.210 1.00 92.06 175 GLU A CA 1
ATOM 1447 C C . GLU A 1 175 ? -2.212 -16.189 -2.932 1.00 92.06 175 GLU A C 1
ATOM 1449 O O . GLU A 1 175 ? -2.015 -15.058 -3.373 1.00 92.06 175 GLU A O 1
ATOM 1454 N N . MET A 1 176 ? -1.271 -16.858 -2.254 1.00 93.94 176 MET A N 1
ATOM 1455 C CA . MET A 1 176 ? 0.055 -16.291 -1.980 1.00 93.94 176 MET A CA 1
ATOM 1456 C C . MET A 1 176 ? 0.859 -16.090 -3.265 1.00 93.94 176 MET A C 1
ATOM 1458 O O . MET A 1 176 ? 1.474 -15.038 -3.437 1.00 93.94 176 MET A O 1
ATOM 1462 N N . ALA A 1 177 ? 0.789 -17.040 -4.202 1.00 94.50 177 ALA A N 1
ATOM 1463 C CA . ALA A 1 177 ? 1.379 -16.894 -5.530 1.00 94.50 177 ALA A CA 1
ATOM 1464 C C . ALA A 1 177 ? 0.797 -15.677 -6.269 1.00 94.50 177 ALA A C 1
ATOM 1466 O O . ALA A 1 177 ? 1.547 -14.856 -6.794 1.00 94.50 177 ALA A O 1
ATOM 1467 N N . THR A 1 178 ? -0.526 -15.487 -6.217 1.00 96.69 178 THR A N 1
ATOM 1468 C CA . THR A 1 178 ? -1.195 -14.322 -6.816 1.00 96.69 178 THR A CA 1
ATOM 1469 C C . THR A 1 178 ? -0.748 -13.008 -6.169 1.00 96.69 178 THR A C 1
ATOM 1471 O O . THR A 1 178 ? -0.493 -12.035 -6.876 1.00 96.69 178 THR A O 1
ATOM 1474 N N . LEU A 1 179 ? -0.614 -12.957 -4.838 1.00 96.50 179 LEU A N 1
ATOM 1475 C CA . LEU A 1 179 ? -0.109 -11.775 -4.128 1.00 96.50 179 LEU A CA 1
ATOM 1476 C C . LEU A 1 179 ? 1.363 -11.485 -4.447 1.00 96.50 179 LEU A C 1
ATOM 1478 O O . LEU A 1 179 ? 1.762 -10.322 -4.523 1.00 96.50 179 LEU A O 1
ATOM 1482 N N . HIS A 1 180 ? 2.175 -12.522 -4.642 1.00 94.94 180 HIS A N 1
ATOM 1483 C CA . HIS A 1 180 ? 3.565 -12.376 -5.049 1.00 94.94 180 HIS A CA 1
ATOM 1484 C C . HIS A 1 180 ? 3.674 -11.818 -6.479 1.00 94.94 180 HIS A C 1
ATOM 1486 O O . HIS A 1 180 ? 4.354 -10.811 -6.693 1.00 94.94 180 HIS A O 1
ATOM 1492 N N . GLU A 1 181 ? 2.935 -12.397 -7.432 1.00 95.31 181 GLU A N 1
ATOM 1493 C CA . GLU A 1 181 ? 2.833 -11.887 -8.808 1.00 95.31 181 GLU A CA 1
ATOM 1494 C C . GLU A 1 181 ? 2.305 -10.448 -8.845 1.00 95.31 181 GLU A C 1
ATOM 1496 O O . GLU A 1 181 ? 2.801 -9.617 -9.609 1.00 95.31 181 GLU A O 1
ATOM 1501 N N . TRP A 1 182 ? 1.332 -10.129 -7.988 1.00 96.75 182 TRP A N 1
ATOM 1502 C CA . TRP A 1 182 ? 0.786 -8.784 -7.846 1.00 96.75 182 TRP A CA 1
ATOM 1503 C C . TRP A 1 182 ? 1.869 -7.763 -7.485 1.00 96.75 182 TRP A C 1
ATOM 1505 O O . TRP A 1 182 ? 1.977 -6.729 -8.141 1.00 96.75 182 TRP A O 1
ATOM 1515 N N . VAL A 1 183 ? 2.729 -8.056 -6.503 1.00 96.00 183 VAL A N 1
ATOM 1516 C CA . VAL A 1 183 ? 3.834 -7.155 -6.123 1.00 96.00 183 VAL A CA 1
ATOM 1517 C C . VAL A 1 183 ? 4.813 -6.946 -7.276 1.00 96.00 183 VAL A C 1
ATOM 1519 O O . VAL A 1 183 ? 5.261 -5.817 -7.503 1.00 96.00 183 VAL A O 1
ATOM 1522 N N . GLN A 1 184 ? 5.123 -8.003 -8.027 1.00 95.00 184 GLN A N 1
ATOM 1523 C CA . GLN A 1 184 ? 5.983 -7.899 -9.202 1.00 95.00 184 GLN A CA 1
ATOM 1524 C C . GLN A 1 184 ? 5.358 -6.995 -10.273 1.00 95.00 184 GLN A C 1
ATOM 1526 O O . GLN A 1 184 ? 6.016 -6.077 -10.769 1.00 95.00 184 GLN A O 1
ATOM 1531 N N . ALA A 1 185 ? 4.079 -7.202 -10.587 1.00 95.44 185 ALA A N 1
ATOM 1532 C CA . ALA A 1 185 ? 3.354 -6.394 -11.561 1.00 95.44 185 ALA A CA 1
ATOM 1533 C C . ALA A 1 185 ? 3.251 -4.924 -11.135 1.00 95.44 185 ALA A C 1
ATOM 1535 O O . ALA A 1 185 ? 3.444 -4.024 -11.954 1.00 95.44 185 ALA A O 1
ATOM 1536 N N . CYS A 1 186 ? 3.024 -4.673 -9.845 1.00 96.69 186 CYS A N 1
ATOM 1537 C CA . CYS A 1 186 ? 3.061 -3.342 -9.255 1.00 96.69 186 CYS A CA 1
ATOM 1538 C C . CYS A 1 186 ? 4.406 -2.654 -9.481 1.00 96.69 186 CYS A C 1
ATOM 1540 O O . CYS A 1 186 ? 4.440 -1.514 -9.948 1.00 96.69 186 CYS A O 1
ATOM 1542 N N . LEU A 1 187 ? 5.512 -3.338 -9.175 1.00 96.44 187 LEU A N 1
ATOM 1543 C CA . LEU A 1 187 ? 6.854 -2.789 -9.348 1.00 96.44 187 LEU A CA 1
ATOM 1544 C C . LEU A 1 187 ? 7.122 -2.417 -10.811 1.00 96.44 187 LEU A C 1
ATOM 1546 O O . LEU A 1 187 ? 7.551 -1.299 -11.095 1.00 96.44 187 LEU A O 1
ATOM 1550 N N . VAL A 1 188 ? 6.816 -3.330 -11.733 1.00 95.69 188 VAL A N 1
ATOM 1551 C CA . VAL A 1 188 ? 7.006 -3.144 -13.177 1.00 95.69 188 VAL A CA 1
ATOM 1552 C C . VAL A 1 188 ? 6.171 -1.972 -13.700 1.00 95.69 188 VAL A C 1
ATOM 1554 O O . VAL A 1 188 ? 6.713 -1.048 -14.308 1.00 95.69 188 VAL A O 1
ATOM 1557 N N . ALA A 1 189 ? 4.869 -1.948 -13.402 1.00 95.56 189 ALA A N 1
ATOM 1558 C CA . ALA A 1 189 ? 3.970 -0.889 -13.856 1.00 95.56 189 ALA A CA 1
ATOM 1559 C C . ALA A 1 189 ? 4.349 0.484 -13.278 1.00 95.56 189 ALA A C 1
ATOM 1561 O O . ALA A 1 189 ? 4.291 1.504 -13.973 1.00 95.56 189 ALA A O 1
ATOM 1562 N N . ALA A 1 190 ? 4.756 0.530 -12.007 1.00 96.31 190 ALA A N 1
ATOM 1563 C CA . ALA A 1 190 ? 5.164 1.771 -11.367 1.00 96.31 190 ALA A CA 1
ATOM 1564 C C . ALA A 1 190 ? 6.505 2.284 -11.906 1.00 96.31 190 ALA A C 1
ATOM 1566 O O . ALA A 1 190 ? 6.631 3.489 -12.128 1.00 96.31 190 ALA A O 1
ATOM 1567 N N . ALA A 1 191 ? 7.473 1.397 -12.158 1.00 95.62 191 ALA A N 1
ATOM 1568 C CA . ALA A 1 191 ? 8.753 1.752 -12.769 1.00 95.62 191 ALA A CA 1
ATOM 1569 C C . ALA A 1 191 ? 8.559 2.329 -14.176 1.00 95.62 191 ALA A C 1
ATOM 1571 O O . ALA A 1 191 ? 9.067 3.413 -14.468 1.00 95.62 191 ALA A O 1
ATOM 1572 N N . GLU A 1 192 ? 7.746 1.675 -15.010 1.00 95.25 192 GLU A N 1
ATOM 1573 C CA . GLU A 1 192 ? 7.427 2.162 -16.353 1.00 95.25 192 GLU A CA 1
ATOM 1574 C C . GLU A 1 192 ? 6.754 3.535 -16.310 1.00 95.25 192 GLU A C 1
ATOM 1576 O O . GLU A 1 192 ? 7.148 4.469 -17.018 1.00 95.25 192 GLU A O 1
ATOM 1581 N N . LYS A 1 193 ? 5.769 3.709 -15.422 1.00 94.69 193 LYS A N 1
ATOM 1582 C CA . LYS A 1 193 ? 5.082 4.994 -15.301 1.00 94.69 193 LYS A CA 1
ATOM 1583 C C . LYS A 1 193 ? 6.009 6.089 -14.775 1.00 94.69 193 LYS A C 1
ATOM 1585 O O . LYS A 1 193 ? 5.959 7.213 -15.274 1.00 94.69 193 LYS A O 1
ATOM 1590 N N . ALA A 1 194 ? 6.854 5.787 -13.791 1.00 93.69 194 ALA A N 1
ATOM 1591 C CA . ALA A 1 194 ? 7.842 6.724 -13.266 1.00 93.69 194 ALA A CA 1
ATOM 1592 C C . ALA A 1 194 ? 8.859 7.131 -14.343 1.00 93.69 194 ALA A C 1
ATOM 1594 O O . ALA A 1 194 ? 9.168 8.320 -14.458 1.00 93.69 194 ALA A O 1
ATOM 1595 N N . PHE A 1 195 ? 9.302 6.178 -15.170 1.00 92.44 195 PHE A N 1
ATOM 1596 C CA . PHE A 1 195 ? 10.191 6.417 -16.301 1.00 92.44 195 PHE A CA 1
ATOM 1597 C C . PHE A 1 195 ? 9.551 7.337 -17.349 1.00 92.44 195 PHE A C 1
ATOM 1599 O O . PHE A 1 195 ? 10.155 8.347 -17.729 1.00 92.44 195 PHE A O 1
ATOM 1606 N N . CYS A 1 196 ? 8.313 7.053 -17.765 1.00 90.06 196 CYS A N 1
ATOM 1607 C CA . CYS A 1 196 ? 7.556 7.895 -18.700 1.00 90.06 196 CYS A CA 1
ATOM 1608 C C . CYS A 1 196 ? 7.393 9.332 -18.186 1.00 90.06 196 CYS A C 1
ATOM 1610 O O . CYS A 1 196 ? 7.492 10.296 -18.939 1.00 90.06 196 CYS A O 1
ATOM 1612 N N . LEU A 1 197 ? 7.178 9.477 -16.878 1.00 90.12 197 LEU A N 1
ATOM 1613 C CA . LEU A 1 197 ? 7.037 10.765 -16.201 1.00 90.12 197 LEU A CA 1
ATOM 1614 C C . LEU A 1 197 ? 8.382 11.424 -15.846 1.00 90.12 197 LEU A C 1
ATOM 1616 O O . LEU A 1 197 ? 8.400 12.471 -15.200 1.00 90.12 197 LEU A O 1
ATOM 1620 N N . GLN A 1 198 ? 9.502 10.815 -16.247 1.00 89.00 198 GLN A N 1
ATOM 1621 C CA . GLN A 1 198 ? 10.866 11.297 -16.010 1.00 89.00 198 GLN A CA 1
ATOM 1622 C C . GLN A 1 198 ? 11.204 11.502 -14.523 1.00 89.00 198 GLN A C 1
ATOM 1624 O O . GLN A 1 198 ? 12.037 12.340 -14.176 1.00 89.00 198 GLN A O 1
ATOM 1629 N N . ARG A 1 199 ? 10.568 10.745 -13.622 1.00 86.50 199 ARG A N 1
ATOM 1630 C CA . ARG A 1 199 ? 10.745 10.910 -12.169 1.00 86.50 199 ARG A CA 1
ATOM 1631 C C . ARG A 1 199 ? 12.086 10.388 -11.649 1.00 86.50 199 ARG A C 1
ATOM 1633 O O . ARG A 1 199 ? 12.561 10.884 -10.633 1.00 86.50 199 ARG A O 1
ATOM 1640 N N . ASP A 1 200 ? 12.696 9.442 -12.353 1.00 83.25 200 ASP A N 1
ATOM 1641 C CA . ASP A 1 200 ? 14.051 8.894 -12.155 1.00 83.25 200 ASP A CA 1
ATOM 1642 C C . ASP A 1 200 ? 15.172 9.813 -12.683 1.00 83.25 200 ASP A C 1
ATOM 1644 O O . ASP A 1 200 ? 16.365 9.499 -12.579 1.00 83.25 200 ASP A O 1
ATOM 1648 N N . MET A 1 201 ? 14.823 10.960 -13.274 1.00 81.06 201 MET A N 1
ATOM 1649 C CA . MET A 1 201 ? 15.789 12.004 -13.603 1.00 81.06 201 MET A CA 1
ATOM 1650 C C . MET A 1 201 ? 15.962 12.928 -12.396 1.00 81.06 201 MET A C 1
ATOM 1652 O O . MET A 1 201 ? 15.021 13.593 -11.963 1.00 81.06 201 MET A O 1
ATOM 1656 N N . GLN A 1 202 ? 17.179 13.007 -11.863 1.00 66.19 202 GLN A N 1
ATOM 1657 C CA . GLN A 1 202 ? 17.571 14.120 -11.000 1.00 66.19 202 GLN A CA 1
ATOM 1658 C C . GLN A 1 202 ? 17.952 15.295 -11.904 1.00 66.19 202 GLN A C 1
ATOM 1660 O O . GLN A 1 202 ? 18.706 15.116 -12.863 1.00 66.19 202 GLN A O 1
ATOM 1665 N N . GLY A 1 203 ? 17.399 16.482 -11.649 1.00 55.00 203 GLY A N 1
ATOM 1666 C CA . GLY A 1 203 ? 17.770 17.674 -12.402 1.00 55.00 203 GLY A CA 1
ATOM 1667 C C . GLY A 1 203 ? 19.260 17.971 -12.226 1.00 55.00 203 GLY A C 1
ATOM 1668 O O . GLY A 1 203 ? 19.723 18.154 -11.106 1.00 55.00 203 GLY A O 1
ATOM 1669 N N . LEU A 1 204 ? 20.013 18.070 -13.325 1.00 44.19 204 LEU A N 1
ATOM 1670 C CA . LEU A 1 204 ? 21.454 18.374 -13.299 1.00 44.19 204 LEU A CA 1
ATOM 1671 C C . LEU A 1 204 ? 21.801 19.695 -12.579 1.00 44.19 204 LEU A C 1
ATOM 1673 O O . LEU A 1 204 ? 22.932 19.865 -12.141 1.00 44.19 204 LEU A O 1
ATOM 1677 N N . ALA A 1 205 ? 20.842 20.616 -12.433 1.00 45.78 205 ALA A N 1
ATOM 1678 C CA . ALA A 1 205 ? 21.038 21.934 -11.819 1.00 45.78 205 ALA A CA 1
ATOM 1679 C C . ALA A 1 205 ? 20.275 22.137 -10.494 1.00 45.78 205 ALA A C 1
ATOM 1681 O O . ALA A 1 205 ? 20.382 23.182 -9.858 1.00 45.78 205 ALA A O 1
ATOM 1682 N N . SER A 1 206 ? 19.462 21.170 -10.067 1.00 50.50 206 SER A N 1
ATOM 1683 C CA . SER A 1 206 ? 18.637 21.294 -8.869 1.00 50.50 206 SER A CA 1
ATOM 1684 C C . SER A 1 206 ? 18.358 19.902 -8.333 1.00 50.50 206 SER A C 1
ATOM 1686 O O . SER A 1 206 ? 17.902 19.053 -9.087 1.00 50.50 206 SER A O 1
ATOM 1688 N N . ALA A 1 207 ? 18.508 19.682 -7.026 1.00 55.59 207 ALA A N 1
ATOM 1689 C CA . ALA A 1 207 ? 18.086 18.452 -6.342 1.00 55.59 207 ALA A CA 1
ATOM 1690 C C . ALA A 1 207 ? 16.568 18.134 -6.472 1.00 55.59 207 ALA A C 1
ATOM 1692 O O . ALA A 1 207 ? 16.028 17.294 -5.756 1.00 55.59 207 ALA A O 1
ATOM 1693 N N . LYS A 1 208 ? 15.845 18.826 -7.361 1.00 60.28 208 LYS A N 1
ATOM 1694 C CA . LYS A 1 208 ? 14.448 18.608 -7.717 1.00 60.28 208 LYS A CA 1
ATOM 1695 C C . LYS A 1 208 ? 14.345 17.506 -8.778 1.00 60.28 208 LYS A C 1
ATOM 1697 O O . LYS A 1 208 ? 15.041 17.522 -9.793 1.00 60.28 208 LYS A O 1
ATOM 1702 N N . ARG A 1 209 ? 13.443 16.551 -8.532 1.00 68.38 209 ARG A N 1
ATOM 1703 C CA . ARG A 1 209 ? 13.131 15.443 -9.448 1.00 68.38 209 ARG A CA 1
ATOM 1704 C C . ARG A 1 209 ? 12.481 15.958 -10.737 1.00 68.38 209 ARG A C 1
ATOM 1706 O O . ARG A 1 209 ? 11.716 16.928 -10.700 1.00 68.38 209 ARG A O 1
ATOM 1713 N N . GLY A 1 210 ? 12.750 15.277 -11.848 1.00 64.56 210 GLY A N 1
ATOM 1714 C CA . GLY A 1 210 ? 12.093 15.521 -13.128 1.00 64.56 210 GLY A CA 1
ATOM 1715 C C . GLY A 1 210 ? 10.568 15.416 -13.019 1.00 64.56 210 GLY A C 1
ATOM 1716 O O . GLY A 1 210 ? 10.031 14.652 -12.212 1.00 64.56 210 GLY A O 1
ATOM 1717 N N . GLY A 1 211 ? 9.865 16.257 -13.781 1.00 67.56 211 GLY A N 1
ATOM 1718 C CA . GLY A 1 211 ? 8.404 16.232 -13.892 1.00 67.56 211 GLY A CA 1
ATOM 1719 C C . GLY A 1 211 ? 7.605 16.905 -12.759 1.00 67.56 211 GLY A C 1
ATOM 1720 O O . GLY A 1 211 ? 6.389 17.076 -12.892 1.00 67.56 211 GLY A O 1
ATOM 1721 N N . GLY A 1 212 ? 8.246 17.318 -11.659 1.00 79.94 212 GLY A N 1
ATOM 1722 C CA . GLY A 1 212 ? 7.619 18.111 -10.592 1.00 79.94 212 GLY A CA 1
ATOM 1723 C C . GLY A 1 212 ? 6.415 17.449 -9.893 1.00 79.94 212 GLY A C 1
ATOM 1724 O O . GLY A 1 212 ? 6.238 16.230 -9.905 1.00 79.94 212 GLY A O 1
ATOM 1725 N N . HIS A 1 213 ? 5.570 18.268 -9.254 1.00 83.62 213 HIS A N 1
ATOM 1726 C CA . HIS A 1 213 ? 4.408 17.794 -8.482 1.00 83.62 213 HIS A CA 1
ATOM 1727 C C . HIS A 1 213 ? 3.348 17.104 -9.354 1.00 83.62 213 HIS A C 1
ATOM 1729 O O . HIS A 1 213 ? 2.744 16.125 -8.920 1.00 83.62 213 HIS A O 1
ATOM 1735 N N . GLN A 1 214 ? 3.150 17.575 -10.587 1.00 87.38 214 GLN A N 1
ATOM 1736 C CA . GLN A 1 214 ? 2.171 17.005 -11.515 1.00 87.38 214 GLN A CA 1
ATOM 1737 C C . GLN A 1 214 ? 2.516 15.560 -11.888 1.00 87.38 214 GLN A C 1
ATOM 1739 O O . GLN A 1 214 ? 1.641 14.697 -11.902 1.00 87.38 214 GLN A O 1
ATOM 1744 N N . SER A 1 215 ? 3.799 15.269 -12.106 1.00 87.75 215 SER A N 1
ATOM 1745 C CA . SER A 1 215 ? 4.257 13.903 -12.368 1.00 87.75 215 SER A CA 1
ATOM 1746 C C . SER A 1 215 ? 4.094 13.003 -11.149 1.00 87.75 215 SER A C 1
ATOM 1748 O O . SER A 1 215 ? 3.709 11.843 -11.276 1.00 87.75 215 SER A O 1
ATOM 1750 N N . ALA A 1 216 ? 4.317 13.527 -9.941 1.00 89.19 216 ALA A N 1
ATOM 1751 C CA . ALA A 1 216 ? 4.051 12.752 -8.736 1.00 89.19 216 ALA A CA 1
ATOM 1752 C C . ALA A 1 216 ? 2.569 12.401 -8.584 1.00 89.19 216 ALA A C 1
ATOM 1754 O O . ALA A 1 216 ? 2.232 11.248 -8.323 1.00 89.19 216 ALA A O 1
ATOM 1755 N N . TYR A 1 217 ? 1.692 13.369 -8.838 1.00 92.31 217 TYR A N 1
ATOM 1756 C CA . TYR A 1 217 ? 0.252 13.153 -8.843 1.00 92.31 217 TYR A CA 1
ATOM 1757 C C . TYR A 1 217 ? -0.181 12.121 -9.899 1.00 92.31 217 TYR A C 1
ATOM 1759 O O . TYR A 1 217 ? -0.934 11.202 -9.582 1.00 92.31 217 TYR A O 1
ATOM 1767 N N . ALA A 1 218 ? 0.336 12.211 -11.128 1.00 93.69 218 ALA A N 1
ATOM 1768 C CA . ALA A 1 218 ? 0.014 11.270 -12.202 1.00 93.69 218 ALA A CA 1
ATOM 1769 C C . ALA A 1 218 ? 0.467 9.831 -11.893 1.00 93.69 218 ALA A C 1
ATOM 1771 O O . ALA A 1 218 ? -0.262 8.878 -12.190 1.00 93.69 218 ALA A O 1
ATOM 1772 N N . LEU A 1 219 ? 1.643 9.663 -11.273 1.00 95.38 219 LEU A N 1
ATOM 1773 C CA . LEU A 1 219 ? 2.112 8.354 -10.813 1.00 95.38 219 LEU A CA 1
ATOM 1774 C C . LEU A 1 219 ? 1.177 7.790 -9.738 1.00 95.38 219 LEU A C 1
ATOM 1776 O O . LEU A 1 219 ? 0.725 6.658 -9.870 1.00 95.38 219 LEU A O 1
ATOM 1780 N N . ASN A 1 220 ? 0.824 8.596 -8.732 1.00 96.50 220 ASN A N 1
ATOM 1781 C CA . ASN A 1 220 ? -0.082 8.177 -7.663 1.00 96.50 220 ASN A CA 1
ATOM 1782 C C . ASN A 1 220 ? -1.453 7.755 -8.210 1.00 96.50 220 ASN A C 1
ATOM 1784 O O . ASN A 1 220 ? -1.972 6.724 -7.806 1.00 96.50 220 ASN A O 1
ATOM 1788 N N . ARG A 1 221 ? -2.027 8.501 -9.163 1.00 95.88 221 ARG A N 1
ATOM 1789 C CA . ARG A 1 221 ? -3.312 8.137 -9.789 1.00 95.88 221 ARG A CA 1
ATOM 1790 C C . ARG A 1 221 ? -3.233 6.827 -10.564 1.00 95.88 221 ARG A C 1
ATOM 1792 O O . ARG A 1 221 ? -4.146 6.019 -10.479 1.00 95.88 221 ARG A O 1
ATOM 1799 N N . THR A 1 222 ? -2.139 6.608 -11.291 1.00 94.81 222 THR A N 1
ATOM 1800 C CA . THR A 1 222 ? -1.930 5.347 -12.023 1.00 94.81 222 THR A CA 1
ATOM 1801 C C . THR A 1 222 ? -1.773 4.174 -11.058 1.00 94.81 222 THR A C 1
ATOM 1803 O O . THR A 1 222 ? -2.297 3.095 -11.311 1.00 94.81 222 THR A O 1
ATOM 1806 N N . TRP A 1 223 ? -1.083 4.401 -9.940 1.00 97.00 223 TRP A N 1
ATOM 1807 C CA . TRP A 1 223 ? -0.914 3.422 -8.875 1.00 97.00 223 TRP A CA 1
ATOM 1808 C C . TRP A 1 223 ? -2.246 3.060 -8.206 1.00 97.00 223 TRP A C 1
ATOM 1810 O O . TRP A 1 223 ? -2.550 1.880 -8.075 1.00 97.00 223 TRP A O 1
ATOM 1820 N N . GLU A 1 224 ? -3.066 4.054 -7.852 1.00 97.00 224 GLU A N 1
ATOM 1821 C CA . GLU A 1 224 ? -4.411 3.860 -7.280 1.00 97.00 224 GLU A CA 1
ATOM 1822 C C . GLU A 1 224 ? -5.362 3.095 -8.213 1.00 97.00 224 GLU A C 1
ATOM 1824 O O . GLU A 1 224 ? -6.260 2.403 -7.745 1.00 97.00 224 GLU A O 1
ATOM 1829 N N . ASP A 1 225 ? -5.191 3.234 -9.527 1.00 96.50 225 ASP A N 1
ATOM 1830 C CA . ASP A 1 225 ? -6.061 2.610 -10.526 1.00 96.50 225 ASP A CA 1
ATOM 1831 C C . ASP A 1 225 ? -5.674 1.154 -10.834 1.00 96.50 225 ASP A C 1
ATOM 1833 O O . ASP A 1 225 ? -6.507 0.372 -11.287 1.00 96.50 225 ASP A O 1
ATOM 1837 N N . LEU A 1 226 ? -4.422 0.765 -10.567 1.00 95.94 226 LEU A N 1
ATOM 1838 C CA . LEU A 1 226 ? -3.884 -0.549 -10.930 1.00 95.94 226 LEU A CA 1
ATOM 1839 C C . LEU A 1 226 ? -4.720 -1.740 -10.410 1.00 95.94 226 LEU A C 1
ATOM 1841 O O . LEU A 1 226 ? -4.982 -2.637 -11.212 1.00 95.94 226 LEU A O 1
ATOM 1845 N N . PRO A 1 227 ? -5.204 -1.758 -9.149 1.00 96.44 227 PRO A N 1
ATOM 1846 C CA . PRO A 1 227 ? -6.032 -2.857 -8.645 1.00 96.44 227 PRO A CA 1
ATOM 1847 C C . PRO A 1 227 ? -7.374 -3.016 -9.367 1.00 96.44 227 PRO A C 1
ATOM 1849 O O . PRO A 1 227 ? -7.978 -4.081 -9.315 1.00 96.44 227 PRO A O 1
ATOM 1852 N N . ASN A 1 228 ? -7.860 -1.963 -10.032 1.00 95.50 228 ASN A N 1
ATOM 1853 C CA . ASN A 1 228 ? -9.146 -1.966 -10.732 1.00 95.50 228 ASN A CA 1
ATOM 1854 C C . ASN A 1 228 ? -9.024 -2.406 -12.198 1.00 95.50 228 ASN A C 1
ATOM 1856 O O . ASN A 1 228 ? -10.043 -2.526 -12.882 1.00 95.50 228 ASN A O 1
ATOM 1860 N N . LYS A 1 229 ? -7.802 -2.649 -12.688 1.00 95.31 229 LYS A N 1
ATOM 1861 C CA . LYS A 1 229 ? -7.542 -3.129 -14.049 1.00 95.31 229 LYS A CA 1
ATOM 1862 C C . LYS A 1 229 ? -7.525 -4.647 -14.091 1.00 95.31 229 LYS A C 1
ATOM 1864 O O . LYS A 1 229 ? -7.033 -5.298 -13.172 1.00 95.31 229 LYS A O 1
ATOM 1869 N N . GLU A 1 230 ? -8.009 -5.218 -15.188 1.00 94.06 230 GLU A N 1
ATOM 1870 C CA . GLU A 1 230 ? -7.807 -6.642 -15.448 1.00 94.06 230 GLU A CA 1
ATOM 1871 C C . GLU A 1 230 ? -6.326 -6.933 -15.763 1.00 94.06 230 GLU A C 1
ATOM 1873 O O . GLU A 1 230 ? -5.646 -6.083 -16.346 1.00 94.06 230 GLU A O 1
ATOM 1878 N N . PRO A 1 231 ? -5.802 -8.109 -15.371 1.00 95.31 231 PRO A N 1
ATOM 1879 C CA . PRO A 1 231 ? -6.502 -9.201 -14.683 1.00 95.31 231 PRO A CA 1
ATOM 1880 C C . PRO A 1 231 ? -6.559 -9.044 -13.149 1.00 95.31 231 PRO A C 1
ATOM 1882 O O . PRO A 1 231 ? -7.061 -9.917 -12.451 1.00 95.31 231 PRO A O 1
ATOM 1885 N N . TRP A 1 232 ? -6.002 -7.971 -12.584 1.00 96.06 232 TRP A N 1
ATOM 1886 C CA . TRP A 1 232 ? -5.817 -7.837 -11.134 1.00 96.06 232 TRP A CA 1
ATOM 1887 C C . TRP A 1 232 ? -7.116 -7.649 -10.370 1.00 96.06 232 TRP A C 1
ATOM 1889 O O . TRP A 1 232 ? -7.270 -8.224 -9.296 1.00 96.06 232 TRP A O 1
ATOM 1899 N N . LYS A 1 233 ? -8.076 -6.929 -10.949 1.00 94.94 233 LYS A N 1
ATOM 1900 C CA . LYS A 1 233 ? -9.405 -6.760 -10.362 1.00 94.94 233 LYS A CA 1
ATOM 1901 C C . LYS A 1 233 ? -10.071 -8.101 -10.048 1.00 94.94 233 LYS A C 1
ATOM 1903 O O . LYS A 1 233 ? -10.595 -8.273 -8.951 1.00 94.94 233 LYS A O 1
ATOM 1908 N N . SER A 1 234 ? -10.048 -9.040 -10.995 1.00 94.88 234 SER A N 1
ATOM 1909 C CA . SER A 1 234 ? -10.621 -10.374 -10.809 1.00 94.88 234 SER A CA 1
ATOM 1910 C C . SER A 1 234 ? -9.748 -11.255 -9.914 1.00 94.88 234 SER A C 1
ATOM 1912 O O . SER A 1 234 ? -10.267 -11.906 -9.012 1.00 94.88 234 SER A O 1
ATOM 1914 N N . ARG A 1 235 ? -8.424 -11.234 -10.106 1.00 95.75 235 ARG A N 1
ATOM 1915 C CA . ARG A 1 235 ? -7.484 -12.068 -9.339 1.00 95.75 235 ARG A CA 1
ATOM 1916 C C . ARG A 1 235 ? -7.405 -11.709 -7.859 1.00 95.75 235 ARG A C 1
ATOM 1918 O O . ARG A 1 235 ? -7.295 -12.605 -7.039 1.00 95.75 235 ARG A O 1
ATOM 1925 N N . LEU A 1 236 ? -7.450 -10.425 -7.503 1.00 94.56 236 LEU A N 1
ATOM 1926 C CA . LEU A 1 236 ? -7.344 -9.972 -6.110 1.00 94.56 236 LEU A CA 1
ATOM 1927 C C . LEU A 1 236 ? -8.673 -10.059 -5.350 1.00 94.56 236 LEU A C 1
ATOM 1929 O O . LEU A 1 236 ? -8.691 -9.903 -4.126 1.00 94.56 236 LEU A O 1
ATOM 1933 N N . LEU A 1 237 ? -9.788 -10.290 -6.049 1.00 91.69 237 LEU A N 1
ATOM 1934 C CA . LEU A 1 237 ? -11.105 -10.335 -5.433 1.00 91.69 237 LEU A CA 1
ATOM 1935 C C . LEU A 1 237 ? -11.181 -11.476 -4.411 1.00 91.69 237 LEU A C 1
ATOM 1937 O O . LEU A 1 237 ? -11.043 -12.647 -4.743 1.00 91.69 237 LEU A O 1
ATOM 1941 N N . GLY A 1 238 ? -11.427 -11.124 -3.150 1.00 86.69 238 GLY A N 1
ATOM 1942 C CA . GLY A 1 238 ? -11.572 -12.097 -2.066 1.00 86.69 238 GLY A CA 1
ATOM 1943 C C . GLY A 1 238 ? -10.259 -12.674 -1.529 1.00 86.69 238 GLY A C 1
ATOM 1944 O O . GLY A 1 238 ? -10.306 -13.378 -0.520 1.00 86.69 238 GLY A O 1
ATOM 1945 N N . ILE A 1 239 ? -9.104 -12.337 -2.116 1.00 91.00 239 ILE A N 1
ATOM 1946 C CA . ILE A 1 239 ? -7.806 -12.758 -1.584 1.00 91.00 239 ILE A CA 1
ATOM 1947 C C . ILE A 1 239 ? -7.540 -12.066 -0.251 1.00 91.00 239 ILE A C 1
ATOM 1949 O O . ILE A 1 239 ? -7.635 -10.844 -0.118 1.00 91.00 239 ILE A O 1
ATOM 1953 N N . MET A 1 240 ? -7.165 -12.865 0.744 1.00 89.81 240 MET A N 1
ATOM 1954 C CA . MET A 1 240 ? -6.815 -12.374 2.066 1.00 89.81 240 MET A CA 1
ATOM 1955 C C . MET A 1 240 ? -5.307 -12.197 2.201 1.00 89.81 240 MET A C 1
ATOM 1957 O O . MET A 1 240 ? -4.534 -13.125 1.985 1.00 89.81 240 MET A O 1
ATOM 1961 N N . VAL A 1 241 ? -4.897 -10.992 2.594 1.00 91.56 241 VAL A N 1
ATOM 1962 C CA . VAL A 1 241 ? -3.489 -10.672 2.838 1.00 91.56 241 VAL A CA 1
ATOM 1963 C C . VAL A 1 241 ? -3.087 -11.212 4.213 1.00 91.56 241 VAL A C 1
ATOM 1965 O O . VAL A 1 241 ? -3.743 -10.864 5.204 1.00 91.56 241 VAL A O 1
ATOM 1968 N N . PRO A 1 242 ? -2.022 -12.028 4.304 1.00 90.19 242 PRO A N 1
ATOM 1969 C CA . PRO A 1 242 ? -1.539 -12.527 5.578 1.00 90.19 242 PRO A CA 1
ATOM 1970 C C . PRO A 1 242 ? -0.963 -11.375 6.406 1.00 90.19 242 PRO A C 1
ATOM 1972 O O . PRO A 1 242 ? -0.167 -10.552 5.942 1.00 90.19 242 PRO A O 1
ATOM 1975 N N . ILE A 1 243 ? -1.388 -11.314 7.659 1.00 87.69 243 ILE A N 1
ATOM 1976 C CA . ILE A 1 243 ? -0.945 -10.337 8.640 1.00 87.69 243 ILE A CA 1
ATOM 1977 C C . ILE A 1 243 ? 0.325 -10.843 9.312 1.00 87.69 243 ILE A C 1
ATOM 1979 O O . ILE A 1 243 ? 0.413 -12.000 9.717 1.00 87.69 243 ILE A O 1
ATOM 1983 N N . ASN A 1 244 ? 1.291 -9.942 9.492 1.00 82.31 244 ASN A N 1
ATOM 1984 C CA . ASN A 1 244 ? 2.528 -10.257 10.192 1.00 82.31 244 ASN A CA 1
ATOM 1985 C C . ASN A 1 244 ? 2.237 -10.790 11.604 1.00 82.31 244 ASN A C 1
ATOM 1987 O O . ASN A 1 244 ? 1.481 -10.174 12.353 1.00 82.31 244 ASN A O 1
ATOM 1991 N N . SER A 1 245 ? 2.907 -11.862 12.023 1.00 69.12 245 SER A N 1
ATOM 1992 C CA . SER A 1 245 ? 2.807 -12.372 13.405 1.00 69.12 245 SER A CA 1
ATOM 1993 C C . SER A 1 245 ? 3.143 -11.321 14.477 1.00 69.12 245 SER A C 1
ATOM 1995 O O . SER A 1 245 ? 2.625 -11.372 15.590 1.00 69.12 245 SER A O 1
ATOM 1997 N N . ASN A 1 246 ? 3.962 -10.321 14.135 1.00 64.75 246 ASN A N 1
ATOM 1998 C CA . ASN A 1 246 ? 4.273 -9.175 14.987 1.00 64.75 246 ASN A CA 1
ATOM 1999 C C . ASN A 1 246 ? 3.423 -7.940 14.655 1.00 64.75 246 ASN A C 1
ATOM 2001 O O . ASN A 1 246 ? 3.875 -6.823 14.908 1.00 64.75 246 ASN A O 1
ATOM 2005 N N . PHE A 1 247 ? 2.230 -8.082 14.072 1.00 64.94 247 PHE A N 1
ATOM 2006 C CA . PHE A 1 247 ? 1.334 -6.957 13.801 1.00 64.94 247 PHE A CA 1
ATOM 2007 C C . PHE A 1 247 ? 1.062 -6.208 15.101 1.00 64.94 247 PHE A C 1
ATOM 2009 O O . PHE A 1 247 ? 0.322 -6.661 15.962 1.00 64.94 247 PHE A O 1
ATOM 2016 N N . GLY A 1 248 ? 1.744 -5.079 15.284 1.00 51.28 248 GLY A N 1
ATOM 2017 C CA . GLY A 1 248 ? 1.687 -4.296 16.513 1.00 51.28 248 GLY A CA 1
ATOM 2018 C C . GLY A 1 248 ? 2.883 -4.377 17.460 1.00 51.28 248 GLY A C 1
ATOM 2019 O O . GLY A 1 248 ? 3.003 -3.553 18.360 1.00 51.28 248 GLY A O 1
ATOM 2020 N N . GLY A 1 249 ? 3.825 -5.281 17.230 1.00 45.22 249 GLY A N 1
ATOM 2021 C CA . GLY A 1 249 ? 5.180 -5.093 17.719 1.00 45.22 249 GLY A CA 1
ATOM 2022 C C . GLY A 1 249 ? 5.832 -4.044 16.832 1.00 45.22 249 GLY A C 1
ATOM 2023 O O . GLY A 1 249 ? 6.168 -4.335 15.687 1.00 45.22 249 GLY A O 1
ATOM 2024 N N . GLY A 1 250 ? 5.973 -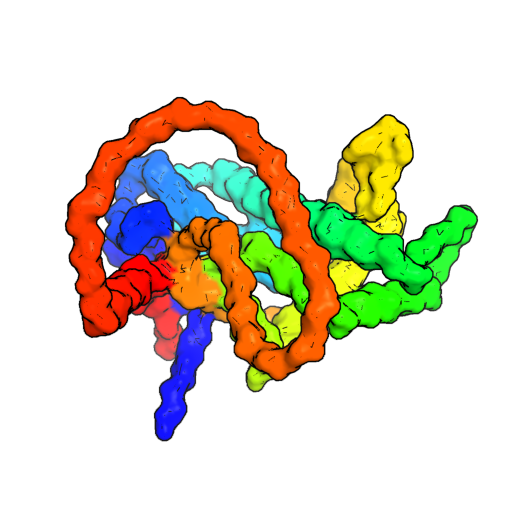2.805 17.306 1.00 39.66 250 GLY A N 1
ATOM 2025 C CA . GLY A 1 250 ? 6.794 -1.833 16.593 1.00 39.66 250 GLY A CA 1
ATOM 2026 C C . GLY A 1 250 ? 8.157 -2.467 16.324 1.00 39.66 250 GLY A C 1
ATOM 2027 O O . GLY A 1 250 ? 8.884 -2.796 17.265 1.00 39.66 250 GLY A O 1
ATOM 2028 N N . LYS A 1 251 ? 8.520 -2.662 15.052 1.00 40.28 251 LYS A N 1
ATOM 2029 C CA . LYS A 1 251 ? 9.921 -2.877 14.713 1.00 40.28 251 LYS A CA 1
ATOM 2030 C C . LYS A 1 251 ? 10.605 -1.571 15.114 1.00 40.28 251 LYS A C 1
ATOM 2032 O O . LYS A 1 251 ? 10.617 -0.614 14.348 1.00 40.28 251 LYS A O 1
ATOM 2037 N N . ARG A 1 252 ? 11.226 -1.522 16.300 1.00 37.56 252 ARG A N 1
ATOM 2038 C CA . ARG A 1 252 ? 12.539 -0.880 16.346 1.00 37.56 252 ARG A CA 1
ATOM 2039 C C . ARG A 1 252 ? 13.317 -1.676 15.320 1.00 37.56 252 ARG A C 1
ATOM 2041 O O . ARG A 1 252 ? 13.672 -2.819 15.592 1.00 37.56 252 ARG A O 1
ATOM 2048 N N . THR A 1 253 ? 13.420 -1.137 14.112 1.00 30.08 253 THR A N 1
ATOM 2049 C CA . THR A 1 253 ? 14.393 -1.568 13.126 1.00 30.08 253 THR A CA 1
ATOM 2050 C C . THR A 1 253 ? 15.681 -1.738 13.909 1.00 30.08 253 THR A C 1
ATOM 2052 O O . THR A 1 253 ? 16.275 -0.755 14.353 1.00 30.08 253 THR A O 1
ATOM 2055 N N . SER A 1 254 ? 16.065 -2.983 14.202 1.00 28.42 254 SER A N 1
ATOM 2056 C CA . SER A 1 254 ? 17.429 -3.221 14.619 1.00 28.42 254 SER A CA 1
ATOM 2057 C C . SER A 1 254 ? 18.228 -2.862 13.383 1.00 28.42 254 SER A C 1
ATOM 2059 O O . SER A 1 254 ? 18.272 -3.613 12.411 1.00 28.42 254 SER A O 1
ATOM 2061 N N . MET A 1 255 ? 18.800 -1.662 13.385 1.00 30.52 255 MET A N 1
ATOM 2062 C CA . MET A 1 255 ? 20.031 -1.483 12.654 1.00 30.52 255 MET A CA 1
ATOM 2063 C C . MET A 1 255 ? 20.953 -2.616 13.097 1.00 30.52 255 MET A C 1
ATOM 2065 O O . MET A 1 255 ? 21.155 -2.801 14.303 1.00 30.52 255 MET A O 1
ATOM 2069 N N . THR A 1 256 ? 21.550 -3.294 12.115 1.00 25.69 256 THR A N 1
ATOM 2070 C CA . THR A 1 256 ? 22.637 -4.281 12.258 1.00 25.69 256 THR A CA 1
ATOM 2071 C C . THR A 1 256 ? 22.174 -5.652 12.799 1.00 25.69 256 THR A C 1
ATOM 2073 O O . THR A 1 256 ? 21.366 -5.721 13.714 1.00 25.69 256 THR A O 1
ATOM 2076 N N . ILE A 1 257 ? 22.600 -6.814 12.291 1.00 28.47 257 ILE A N 1
ATOM 2077 C CA . ILE A 1 257 ? 23.818 -7.219 11.569 1.00 28.47 257 ILE A CA 1
ATOM 2078 C C . ILE A 1 257 ? 23.426 -8.386 10.636 1.00 28.47 257 ILE A C 1
ATOM 2080 O O . ILE A 1 257 ? 22.664 -9.260 11.047 1.00 28.47 257 ILE A O 1
ATOM 2084 N N . ILE A 1 258 ? 23.941 -8.400 9.404 1.00 28.11 258 ILE A N 1
ATOM 2085 C CA . ILE A 1 258 ? 23.904 -9.562 8.500 1.00 28.11 258 ILE A CA 1
ATOM 2086 C C . ILE A 1 258 ? 24.567 -10.747 9.223 1.00 28.11 258 ILE A C 1
ATOM 2088 O O . ILE A 1 258 ? 25.722 -10.605 9.626 1.00 28.11 258 ILE A O 1
ATOM 2092 N N . PRO A 1 259 ? 23.913 -11.905 9.403 1.00 28.27 259 PRO A N 1
ATOM 2093 C CA . PRO A 1 259 ? 24.615 -13.094 9.855 1.00 28.27 259 PRO A CA 1
ATOM 2094 C C . PRO A 1 259 ? 25.577 -13.530 8.747 1.00 28.27 259 PRO A C 1
ATOM 2096 O O . PRO A 1 259 ? 25.162 -14.094 7.739 1.00 28.27 259 PRO A O 1
ATOM 2099 N N . THR A 1 260 ? 26.865 -13.241 8.921 1.00 31.52 260 THR A N 1
ATOM 2100 C CA . THR A 1 260 ? 27.928 -13.945 8.209 1.00 31.52 260 THR A CA 1
ATOM 2101 C C . THR A 1 260 ? 27.933 -15.368 8.749 1.00 31.52 260 THR A C 1
ATOM 2103 O O . THR A 1 260 ? 28.474 -15.627 9.823 1.00 31.52 260 THR A O 1
ATOM 2106 N N . THR A 1 261 ? 27.301 -16.299 8.043 1.00 31.30 261 THR A N 1
ATOM 2107 C CA . THR A 1 261 ? 27.725 -17.692 8.139 1.00 31.30 261 THR A CA 1
ATOM 2108 C C . THR A 1 261 ? 29.013 -17.795 7.342 1.00 31.30 261 THR A C 1
ATOM 2110 O O . THR A 1 261 ? 29.007 -17.764 6.114 1.00 31.30 261 THR A O 1
ATOM 2113 N N . LEU A 1 262 ? 30.111 -17.794 8.093 1.00 31.41 262 LEU A N 1
ATOM 2114 C CA . LEU A 1 262 ? 31.385 -18.362 7.688 1.00 31.41 262 LEU A CA 1
ATOM 2115 C C . LEU A 1 262 ? 31.127 -19.795 7.219 1.00 31.41 262 LEU A C 1
ATOM 2117 O O . LEU A 1 262 ? 30.562 -20.583 7.976 1.00 31.41 262 LEU A O 1
ATOM 2121 N N . ASP A 1 263 ? 31.539 -20.098 5.996 1.00 30.67 263 ASP A N 1
ATOM 2122 C CA . ASP A 1 263 ? 32.090 -21.410 5.698 1.00 30.67 263 ASP A CA 1
ATOM 2123 C C . ASP A 1 263 ? 33.404 -21.197 4.945 1.00 30.67 263 ASP A C 1
ATOM 2125 O O . ASP A 1 263 ? 33.539 -20.264 4.143 1.00 30.67 263 ASP A O 1
ATOM 2129 N N . ASP A 1 264 ? 34.387 -21.990 5.343 1.00 36.66 264 ASP A N 1
ATOM 2130 C CA . ASP A 1 264 ? 35.812 -21.797 5.122 1.00 36.66 264 ASP A CA 1
ATOM 2131 C C . ASP A 1 264 ? 36.214 -21.989 3.652 1.00 36.66 264 ASP A C 1
ATOM 2133 O O . ASP A 1 264 ? 35.821 -22.942 2.982 1.00 36.66 264 ASP A O 1
ATOM 2137 N N . GLY A 1 265 ? 37.066 -21.091 3.157 1.00 29.84 265 GLY A N 1
ATOM 2138 C CA . GLY A 1 265 ? 37.671 -21.193 1.833 1.00 29.84 265 GLY A CA 1
ATOM 2139 C C . GLY A 1 265 ? 38.748 -20.133 1.635 1.00 29.84 265 GLY A C 1
ATOM 2140 O O . GLY A 1 265 ? 38.444 -18.988 1.312 1.00 29.84 265 GLY A O 1
ATOM 2141 N N . ASP A 1 266 ? 39.996 -20.534 1.877 1.00 34.91 266 ASP A N 1
ATOM 2142 C CA . ASP A 1 266 ? 41.247 -19.786 1.712 1.00 34.91 266 ASP A CA 1
ATOM 2143 C C . ASP A 1 266 ? 41.270 -18.803 0.533 1.00 34.91 266 ASP A C 1
ATOM 2145 O O . ASP A 1 266 ? 41.106 -19.232 -0.599 1.00 34.91 266 ASP A O 1
ATOM 2149 N N . PHE A 1 267 ? 41.601 -17.527 0.784 1.00 31.02 267 PHE A N 1
ATOM 2150 C CA . PHE A 1 267 ? 42.546 -16.716 -0.011 1.00 31.02 267 PHE A CA 1
ATOM 2151 C C . PHE A 1 267 ? 42.937 -15.438 0.771 1.00 31.02 267 PHE A C 1
ATOM 2153 O O . PHE A 1 267 ? 42.075 -14.795 1.375 1.00 31.02 267 PHE A O 1
ATOM 2160 N N . PRO A 1 268 ? 44.221 -15.021 0.778 1.00 36.31 268 PRO A N 1
ATOM 2161 C CA . PRO A 1 268 ? 44.679 -13.880 1.558 1.00 36.31 268 PRO A CA 1
ATOM 2162 C C . PRO A 1 268 ? 44.554 -12.589 0.745 1.00 36.31 268 PRO A C 1
ATOM 2164 O O . PRO A 1 268 ? 45.009 -12.523 -0.393 1.00 36.31 268 PRO A O 1
ATOM 2167 N N . THR A 1 269 ? 44.028 -11.515 1.330 1.00 31.25 269 THR A N 1
ATOM 2168 C CA . THR A 1 269 ? 44.523 -10.160 1.031 1.00 31.25 269 THR A CA 1
ATOM 2169 C C . THR A 1 269 ? 44.116 -9.169 2.116 1.00 31.25 269 THR A C 1
ATOM 2171 O O . THR A 1 269 ? 42.978 -9.086 2.565 1.00 31.25 269 THR A O 1
ATOM 2174 N N . SER A 1 270 ? 45.126 -8.434 2.563 1.00 31.73 270 SER A N 1
ATOM 2175 C CA . SER A 1 270 ? 45.144 -7.479 3.662 1.00 31.73 270 SER A CA 1
ATOM 2176 C C . SER A 1 270 ? 44.173 -6.309 3.494 1.00 31.73 270 SER A C 1
ATOM 2178 O O . SER A 1 270 ? 44.222 -5.609 2.482 1.00 31.73 270 SER A O 1
ATOM 2180 N N . TYR A 1 271 ? 43.430 -5.982 4.553 1.00 27.91 271 TYR A N 1
ATOM 2181 C CA . TYR A 1 271 ? 42.839 -4.656 4.725 1.00 27.91 271 TYR A CA 1
ATOM 2182 C C . TYR A 1 271 ? 43.213 -4.095 6.101 1.00 27.91 271 TYR A C 1
ATOM 2184 O O . TYR A 1 271 ? 42.858 -4.657 7.134 1.00 27.91 271 TYR A O 1
ATOM 2192 N N . ILE A 1 272 ? 43.969 -2.995 6.110 1.00 32.31 272 ILE A N 1
ATOM 2193 C CA . ILE A 1 272 ? 44.389 -2.266 7.314 1.00 32.31 272 ILE A CA 1
ATOM 2194 C C . ILE A 1 272 ? 43.388 -1.127 7.553 1.00 32.31 272 ILE A C 1
ATOM 2196 O O . ILE A 1 272 ? 43.324 -0.207 6.733 1.00 32.31 272 ILE A O 1
ATOM 2200 N N . PRO A 1 273 ? 42.644 -1.099 8.673 1.00 33.47 273 PRO A N 1
ATOM 2201 C CA . PRO A 1 273 ? 41.835 0.063 9.017 1.00 33.47 273 PRO A CA 1
ATOM 2202 C C . PRO A 1 273 ? 42.709 1.188 9.588 1.00 33.47 273 PRO A C 1
ATOM 2204 O O . PRO A 1 273 ? 43.455 1.007 10.553 1.00 33.47 273 PRO A O 1
ATOM 2207 N N . ARG A 1 274 ? 42.590 2.379 8.990 1.00 28.52 274 ARG A N 1
ATOM 2208 C CA . ARG A 1 274 ? 43.196 3.631 9.467 1.00 28.52 274 ARG A CA 1
ATOM 2209 C C . ARG A 1 274 ? 42.695 3.993 10.870 1.00 28.52 274 ARG A C 1
ATOM 2211 O O . ARG A 1 274 ? 41.496 4.029 11.130 1.00 28.52 274 ARG A O 1
ATOM 2218 N N . LYS A 1 275 ? 43.647 4.346 11.737 1.00 32.53 275 LYS A N 1
ATOM 2219 C CA . LYS A 1 275 ? 43.437 4.974 13.047 1.00 32.53 275 LYS A CA 1
ATOM 2220 C C . LYS A 1 275 ? 42.820 6.368 12.881 1.00 32.53 275 LYS A C 1
ATOM 2222 O O . LYS A 1 275 ? 43.401 7.210 12.203 1.00 32.53 275 LYS A O 1
ATOM 2227 N N . THR A 1 276 ? 41.741 6.649 13.606 1.00 34.66 276 THR A N 1
ATOM 2228 C CA . THR A 1 276 ? 41.411 8.011 14.051 1.00 34.66 276 THR A CA 1
ATOM 2229 C C . THR A 1 276 ? 41.434 8.037 15.573 1.00 34.66 276 THR A C 1
ATOM 2231 O O . THR A 1 276 ? 40.569 7.484 16.247 1.00 34.66 276 THR A O 1
ATOM 2234 N N . SER A 1 277 ? 42.492 8.642 16.098 1.00 33.06 277 SER A N 1
ATOM 2235 C CA . SER A 1 277 ? 42.686 9.032 17.489 1.00 33.06 277 SER A CA 1
ATOM 2236 C C . SER A 1 277 ? 41.763 10.188 17.875 1.00 33.06 277 SER A C 1
ATOM 2238 O O . SER A 1 277 ? 41.631 11.132 17.099 1.00 33.06 277 SER A O 1
ATOM 2240 N N . GLY A 1 278 ? 41.250 10.187 19.109 1.00 28.36 278 GLY A N 1
ATOM 2241 C CA . GLY A 1 278 ? 40.840 11.431 19.765 1.00 28.36 278 GLY A CA 1
ATOM 2242 C C . GLY A 1 278 ? 39.795 11.294 20.871 1.00 28.36 278 GLY A C 1
ATOM 2243 O O . GLY A 1 278 ? 38.610 11.206 20.589 1.00 28.36 278 GLY A O 1
ATOM 2244 N N . GLY A 1 279 ? 40.248 11.405 22.124 1.00 28.97 279 GLY A N 1
ATOM 2245 C CA . GLY A 1 279 ? 39.522 12.139 23.172 1.00 28.97 279 GLY A CA 1
ATOM 2246 C C . GLY A 1 279 ? 38.539 11.352 24.038 1.00 28.97 279 GLY A C 1
ATOM 2247 O O . GLY A 1 279 ? 37.376 11.174 23.696 1.00 28.97 279 GLY A O 1
ATOM 2248 N N . GLY A 1 280 ? 39.001 10.943 25.221 1.00 30.09 280 GLY A N 1
ATOM 2249 C CA . GLY A 1 280 ? 38.220 10.195 26.199 1.00 30.09 280 GLY A CA 1
ATOM 2250 C C . GLY A 1 280 ? 37.197 11.001 27.006 1.00 30.09 280 GLY A C 1
ATOM 2251 O O . GLY A 1 280 ? 37.374 12.179 27.302 1.00 30.09 280 GLY A O 1
ATOM 2252 N N . LYS A 1 281 ? 36.180 10.278 27.484 1.00 34.50 281 LYS A N 1
ATOM 2253 C CA . LYS A 1 281 ? 35.538 10.496 28.787 1.00 34.50 281 LYS A CA 1
ATOM 2254 C C . LYS A 1 281 ? 35.322 9.134 29.453 1.00 34.50 281 LYS A C 1
ATOM 2256 O O . LYS A 1 281 ? 34.746 8.226 28.858 1.00 34.50 281 LYS A O 1
ATOM 2261 N N . LYS A 1 282 ? 35.847 9.003 30.675 1.00 33.34 282 LYS A N 1
ATOM 2262 C CA . LYS A 1 282 ? 35.795 7.812 31.535 1.00 33.34 282 LYS A CA 1
ATOM 2263 C C . LYS A 1 282 ? 34.339 7.383 31.780 1.00 33.34 282 LYS A C 1
ATOM 2265 O O . LYS A 1 282 ? 33.524 8.209 32.184 1.00 33.34 282 LYS A O 1
ATOM 2270 N N . ARG A 1 283 ? 34.030 6.098 31.578 1.00 36.12 283 ARG A N 1
ATOM 2271 C CA . ARG A 1 283 ? 32.828 5.431 32.116 1.00 36.12 283 ARG A CA 1
ATOM 2272 C C . ARG A 1 283 ? 33.224 4.600 33.349 1.00 36.12 283 ARG A C 1
ATOM 2274 O O . ARG A 1 283 ? 34.369 4.152 33.392 1.00 36.12 283 ARG A O 1
ATOM 2281 N N . PRO A 1 284 ? 32.328 4.401 34.335 1.00 34.19 284 PRO A N 1
ATOM 2282 C CA . PRO A 1 284 ? 32.629 3.604 35.520 1.00 34.19 284 PRO A CA 1
ATOM 2283 C C . PRO A 1 284 ? 32.736 2.111 35.172 1.00 34.19 284 PRO A C 1
ATOM 2285 O O . PRO A 1 284 ? 32.124 1.645 34.208 1.00 34.19 284 PRO A O 1
ATOM 2288 N N . ASN A 1 285 ? 33.521 1.386 35.972 1.00 30.45 285 ASN A N 1
ATOM 2289 C CA . ASN A 1 285 ? 33.783 -0.049 35.852 1.00 30.45 285 ASN A CA 1
ATOM 2290 C C . ASN A 1 285 ? 32.494 -0.895 35.784 1.00 30.45 285 ASN A C 1
ATOM 2292 O O . ASN A 1 285 ? 31.591 -0.679 36.592 1.00 30.45 285 ASN A O 1
ATOM 2296 N N . PRO A 1 286 ? 32.426 -1.909 34.901 1.00 33.19 286 PRO A N 1
ATOM 2297 C CA . PRO A 1 286 ? 31.397 -2.935 34.934 1.00 33.19 286 PRO A CA 1
ATOM 2298 C C . PRO A 1 286 ? 31.918 -4.149 35.716 1.00 33.19 286 PRO A C 1
ATOM 2300 O O . PRO A 1 286 ? 32.503 -5.060 35.133 1.00 33.19 286 PRO A O 1
ATOM 2303 N N . SER A 1 287 ? 31.723 -4.181 37.031 1.00 36.88 287 SER A N 1
ATOM 2304 C CA . SER A 1 287 ? 31.801 -5.438 37.781 1.00 36.88 287 SER A CA 1
ATOM 2305 C C . SER A 1 287 ? 30.420 -6.097 37.795 1.00 36.88 287 SER A C 1
ATOM 2307 O O . SER A 1 287 ? 29.424 -5.441 38.084 1.00 36.88 287 SER A O 1
ATOM 2309 N N . GLU A 1 288 ? 30.403 -7.390 37.467 1.00 38.31 288 GLU A N 1
ATOM 2310 C CA . GLU A 1 288 ? 29.270 -8.327 37.531 1.00 38.31 288 GLU A CA 1
ATOM 2311 C C . GLU A 1 288 ? 28.207 -8.234 36.423 1.00 38.31 288 GLU A C 1
ATOM 2313 O O . GLU A 1 288 ? 27.015 -8.031 36.650 1.00 38.31 288 GLU A O 1
ATOM 2318 N N . LYS A 1 289 ? 28.608 -8.556 35.187 1.00 37.53 289 LYS A N 1
ATOM 2319 C CA . LYS A 1 289 ? 27.682 -9.266 34.293 1.00 37.53 289 LYS A CA 1
ATOM 2320 C C . LYS A 1 289 ? 27.659 -10.735 34.710 1.00 37.53 289 LYS A C 1
ATOM 2322 O O . LYS A 1 289 ? 28.538 -11.493 34.310 1.00 37.53 289 LYS A O 1
ATOM 2327 N N . ARG A 1 290 ? 26.648 -11.134 35.491 1.00 43.12 290 ARG A N 1
ATOM 2328 C CA . ARG A 1 290 ? 26.247 -12.545 35.603 1.00 43.12 290 ARG A CA 1
ATOM 2329 C C . ARG A 1 290 ? 26.104 -13.106 34.184 1.00 43.12 290 ARG A C 1
ATOM 2331 O O . ARG A 1 290 ? 25.294 -12.599 33.404 1.00 43.12 290 ARG A O 1
ATOM 2338 N N . GLN A 1 291 ? 26.922 -14.098 33.837 1.00 45.41 291 GLN A N 1
ATOM 2339 C CA . GLN A 1 291 ? 26.699 -14.915 32.650 1.00 45.41 291 GLN A CA 1
ATOM 2340 C C . GLN A 1 291 ? 25.387 -15.657 32.878 1.00 45.41 291 GLN A C 1
ATOM 2342 O O . GLN A 1 291 ? 25.316 -16.551 33.716 1.00 45.41 291 GLN A O 1
ATOM 2347 N N . LYS A 1 292 ? 24.336 -15.214 32.186 1.00 48.03 292 LYS A N 1
ATOM 2348 C CA . LYS A 1 292 ? 23.064 -15.928 32.173 1.00 48.03 292 LYS A CA 1
ATOM 2349 C C . LYS A 1 292 ? 23.292 -17.287 31.539 1.00 48.03 292 LYS A C 1
ATOM 2351 O O . LYS A 1 292 ? 23.930 -17.368 30.486 1.00 48.03 292 LYS A O 1
ATOM 2356 N N . THR A 1 293 ? 22.802 -18.329 32.191 1.00 58.78 293 THR A N 1
ATOM 2357 C CA . THR A 1 293 ? 22.871 -19.691 31.662 1.00 58.78 293 THR A CA 1
ATOM 2358 C C . THR A 1 293 ? 22.090 -19.784 30.354 1.00 58.78 293 THR A C 1
ATOM 2360 O O . THR A 1 293 ? 21.226 -18.959 30.053 1.00 58.78 293 THR A O 1
ATOM 2363 N N . GLU A 1 294 ? 22.392 -20.792 29.540 1.00 44.62 294 GLU A N 1
ATOM 2364 C CA . GLU A 1 294 ? 21.680 -21.023 28.280 1.00 44.62 294 GLU A CA 1
ATOM 2365 C C . GLU A 1 294 ? 20.172 -21.232 28.507 1.00 44.62 294 GLU A C 1
ATOM 2367 O O . GLU A 1 294 ? 19.356 -20.816 27.689 1.00 44.62 294 GLU A O 1
ATOM 2372 N N . GLU A 1 295 ? 19.798 -21.795 29.658 1.00 44.34 295 GLU A N 1
ATOM 2373 C CA . GLU A 1 295 ? 18.415 -21.918 30.119 1.00 44.34 295 GLU A CA 1
ATOM 2374 C C . GLU A 1 295 ? 17.788 -20.566 30.472 1.00 44.34 295 GLU A C 1
ATOM 2376 O O . GLU A 1 295 ? 16.693 -20.283 30.001 1.00 44.34 295 GLU A O 1
ATOM 2381 N N . GLU A 1 296 ? 18.490 -19.671 31.177 1.00 49.03 296 GLU A N 1
ATOM 2382 C CA . GLU A 1 296 ? 18.013 -18.302 31.431 1.00 49.03 296 GLU A CA 1
ATOM 2383 C C . GLU A 1 296 ? 17.934 -17.468 30.143 1.00 49.03 296 GLU A C 1
ATOM 2385 O O . GLU A 1 296 ? 17.050 -16.625 29.994 1.00 49.03 296 GLU A O 1
ATOM 2390 N N . LEU A 1 297 ? 18.829 -17.698 29.178 1.00 54.06 297 LEU A N 1
ATOM 2391 C CA . LEU A 1 297 ? 18.768 -17.082 27.852 1.00 54.06 297 LEU A CA 1
ATOM 2392 C C . LEU A 1 297 ? 17.605 -17.637 27.026 1.00 54.06 297 LEU A C 1
ATOM 2394 O O . LEU A 1 297 ? 16.963 -16.870 26.306 1.00 54.06 297 LEU A O 1
ATOM 2398 N N . LYS A 1 298 ? 17.299 -18.935 27.137 1.00 51.81 298 LYS A N 1
ATOM 2399 C CA . LYS A 1 298 ? 16.132 -19.572 26.509 1.00 51.81 298 LYS A CA 1
ATOM 2400 C C . LYS A 1 298 ? 14.834 -19.132 27.173 1.00 51.81 298 LYS A C 1
ATOM 2402 O O . LYS A 1 298 ? 13.901 -18.799 26.453 1.00 51.81 298 LYS A O 1
ATOM 2407 N N . GLU A 1 299 ? 14.781 -19.030 28.495 1.00 46.22 299 GLU A N 1
ATOM 2408 C CA . GLU A 1 299 ? 13.624 -18.550 29.251 1.00 46.22 299 GLU A CA 1
ATOM 2409 C C . GLU A 1 299 ? 13.415 -17.048 29.048 1.00 46.22 299 GLU A C 1
ATOM 2411 O O . GLU A 1 299 ? 12.286 -16.594 28.883 1.00 46.22 299 GLU A O 1
ATOM 2416 N N . GLU A 1 300 ? 14.483 -16.255 28.952 1.00 44.84 300 GLU A N 1
ATOM 2417 C CA . GLU A 1 300 ? 14.380 -14.845 28.599 1.00 44.84 300 GLU A CA 1
ATOM 2418 C C . GLU A 1 300 ? 14.053 -14.647 27.117 1.00 44.84 300 GLU A C 1
ATOM 2420 O O . GLU A 1 300 ? 13.300 -13.738 26.783 1.00 44.84 300 GLU A O 1
ATOM 2425 N N . SER A 1 301 ? 14.531 -15.509 26.219 1.00 46.09 301 SER A N 1
ATOM 2426 C CA . SER A 1 301 ? 14.089 -15.566 24.820 1.00 46.09 301 SER A CA 1
ATOM 2427 C C . SER A 1 301 ? 12.617 -15.971 24.723 1.00 46.09 301 SER A C 1
ATOM 2429 O O . SER A 1 301 ? 11.874 -15.367 23.957 1.00 46.09 301 SER A O 1
ATOM 2431 N N . HIS A 1 302 ? 12.158 -16.906 25.555 1.00 45.19 302 HIS A N 1
ATOM 2432 C CA . HIS A 1 302 ? 10.768 -17.338 25.653 1.00 45.19 302 HIS A CA 1
ATOM 2433 C C . HIS A 1 302 ? 9.887 -16.234 26.252 1.00 45.19 302 HIS A C 1
ATOM 2435 O O . HIS A 1 302 ? 8.860 -15.903 25.676 1.00 45.19 302 HIS A O 1
ATOM 2441 N N . ARG A 1 303 ? 10.328 -15.543 27.310 1.00 45.59 303 ARG A N 1
ATOM 2442 C CA . ARG A 1 303 ? 9.681 -14.336 27.855 1.00 45.59 303 ARG A CA 1
ATOM 2443 C C . ARG A 1 303 ? 9.702 -13.175 26.869 1.00 45.59 303 ARG A C 1
ATOM 2445 O O . ARG A 1 303 ? 8.731 -12.433 26.808 1.00 45.59 303 ARG A O 1
ATOM 2452 N N . ARG A 1 304 ? 10.764 -13.004 26.076 1.00 48.81 304 ARG A N 1
ATOM 2453 C CA . ARG A 1 304 ? 10.835 -12.019 24.984 1.00 48.81 304 ARG A CA 1
ATOM 2454 C C . ARG A 1 304 ? 9.920 -12.409 23.827 1.00 48.81 304 ARG A C 1
ATOM 2456 O O . ARG A 1 304 ? 9.335 -11.511 23.247 1.00 48.81 304 ARG A O 1
ATOM 2463 N N . LYS A 1 305 ? 9.757 -13.698 23.515 1.00 45.09 305 LYS A N 1
ATOM 2464 C CA . LYS A 1 305 ? 8.786 -14.220 22.538 1.00 45.09 305 LYS A CA 1
ATOM 2465 C C . LYS A 1 305 ? 7.345 -14.059 23.036 1.00 45.09 305 LYS A C 1
ATOM 2467 O O . LYS A 1 305 ? 6.515 -13.584 22.276 1.00 45.09 305 LYS A O 1
ATOM 2472 N N . LEU A 1 306 ? 7.068 -14.315 24.317 1.00 41.53 306 LEU A N 1
ATOM 2473 C CA . LEU A 1 306 ? 5.760 -14.062 24.938 1.00 41.53 306 LEU A CA 1
ATOM 2474 C C . LEU A 1 306 ? 5.434 -12.564 25.019 1.00 41.53 306 LEU A C 1
ATOM 2476 O O . LEU A 1 306 ? 4.311 -12.169 24.729 1.00 41.53 306 LEU A O 1
ATOM 2480 N N . ARG A 1 307 ? 6.421 -11.713 25.338 1.00 45.91 307 ARG A N 1
ATOM 2481 C CA . ARG A 1 307 ? 6.306 -10.240 25.281 1.00 45.91 307 ARG A CA 1
ATOM 2482 C C . ARG A 1 307 ? 6.285 -9.683 23.849 1.00 45.91 307 ARG A C 1
ATOM 2484 O O . ARG A 1 307 ? 6.056 -8.494 23.676 1.00 45.91 307 ARG A O 1
ATOM 2491 N N . ARG A 1 308 ? 6.542 -10.521 22.839 1.00 45.91 308 ARG A N 1
ATOM 2492 C CA . ARG A 1 308 ? 6.434 -10.228 21.398 1.00 45.91 308 ARG A CA 1
ATOM 2493 C C . ARG A 1 308 ? 5.132 -10.768 20.806 1.00 45.91 308 ARG A C 1
ATOM 2495 O O . ARG A 1 308 ? 5.043 -10.959 19.600 1.00 45.91 308 ARG A O 1
ATOM 2502 N N . THR A 1 309 ? 4.113 -10.998 21.624 1.00 42.22 309 THR A N 1
ATOM 2503 C CA . THR A 1 309 ? 2.756 -11.095 21.091 1.00 42.22 309 THR A CA 1
ATOM 2504 C C . THR A 1 309 ? 2.308 -9.666 20.789 1.00 42.22 309 THR A C 1
ATOM 2506 O O . THR A 1 309 ? 2.028 -8.873 21.684 1.00 42.22 309 THR A O 1
ATOM 2509 N N . GLY A 1 310 ? 2.441 -9.287 19.514 1.00 51.72 310 GLY A N 1
ATOM 2510 C CA . GLY A 1 310 ? 2.027 -7.983 19.000 1.00 51.72 310 GLY A CA 1
ATOM 2511 C C . GLY A 1 310 ? 0.518 -7.779 19.148 1.00 51.72 310 GLY A C 1
ATOM 2512 O O . GLY A 1 310 ? -0.195 -8.648 19.629 1.00 51.72 310 GLY A O 1
ATOM 2513 N N . GLY A 1 311 ? 0.010 -6.635 18.696 1.00 53.31 311 GLY A N 1
ATOM 2514 C CA . GLY A 1 311 ? -1.413 -6.272 18.740 1.00 53.31 311 GLY A CA 1
ATOM 2515 C C . GLY A 1 311 ? -2.402 -7.187 18.026 1.00 53.31 311 GLY A C 1
ATOM 2516 O O . GLY A 1 311 ? -3.590 -6.875 18.021 1.00 53.31 311 GLY A O 1
ATOM 2517 N N . VAL A 1 312 ? -1.943 -8.304 17.465 1.00 55.16 312 VAL A N 1
ATOM 2518 C CA . VAL A 1 312 ? -2.739 -9.508 17.231 1.00 55.16 312 VAL A CA 1
ATOM 2519 C C . VAL A 1 312 ? -2.373 -10.534 18.307 1.00 55.16 312 VAL A C 1
ATOM 2521 O O . VAL A 1 312 ? -1.294 -11.123 18.312 1.00 55.16 312 VAL A O 1
ATOM 2524 N N . THR A 1 313 ? -3.300 -10.738 19.229 1.00 63.47 313 THR A N 1
ATOM 2525 C CA . THR A 1 313 ? -3.255 -11.698 20.332 1.00 63.47 313 THR A CA 1
ATOM 2526 C C . THR A 1 313 ? -4.442 -12.649 20.208 1.00 63.47 313 THR A C 1
ATOM 2528 O O . THR A 1 313 ? -5.426 -12.318 19.551 1.00 63.47 313 THR A O 1
ATOM 2531 N N . ALA A 1 314 ? -4.411 -13.794 20.897 1.00 56.88 314 ALA A N 1
ATOM 2532 C CA . ALA A 1 314 ? -5.571 -14.691 20.953 1.00 56.88 314 ALA A CA 1
ATOM 2533 C C . ALA A 1 314 ? -6.866 -13.962 21.369 1.00 56.88 314 ALA A C 1
ATOM 2535 O O . ALA A 1 314 ? -7.941 -14.311 20.902 1.00 56.88 314 ALA A O 1
ATOM 2536 N N . SER A 1 315 ? -6.758 -12.907 22.184 1.00 61.03 315 SER A N 1
ATOM 2537 C CA . SER A 1 315 ? -7.900 -12.117 22.644 1.00 61.03 315 SER A CA 1
ATOM 2538 C C . SER A 1 315 ? -8.596 -11.322 21.540 1.00 61.03 315 SER A C 1
ATOM 2540 O O . SER A 1 315 ? -9.746 -10.951 21.725 1.00 61.03 315 SER A O 1
ATOM 2542 N N . ASN A 1 316 ? -7.930 -11.013 20.425 1.00 66.38 316 ASN A N 1
ATOM 2543 C CA . ASN A 1 316 ? -8.519 -10.226 19.339 1.00 66.38 316 ASN A CA 1
ATOM 2544 C C . ASN A 1 316 ? -8.422 -10.874 17.958 1.00 66.38 316 ASN A C 1
ATOM 2546 O O . ASN A 1 316 ? -8.687 -10.195 16.962 1.00 66.38 316 ASN A O 1
ATOM 2550 N N . ILE A 1 317 ? -8.081 -12.166 17.924 1.00 65.81 317 ILE A N 1
ATOM 2551 C CA . ILE A 1 317 ? -8.278 -13.042 16.773 1.00 65.81 317 ILE A CA 1
ATOM 2552 C C . ILE A 1 317 ? -9.659 -13.691 16.905 1.00 65.81 317 ILE A C 1
ATOM 2554 O O . ILE A 1 317 ? -9.935 -14.359 17.897 1.00 65.81 317 ILE A O 1
ATOM 2558 N N . PHE A 1 318 ? -10.503 -13.533 15.894 1.00 63.00 318 PHE A N 1
ATOM 2559 C CA . PHE A 1 318 ? -11.801 -14.191 15.791 1.00 63.00 318 PHE A CA 1
ATOM 2560 C C . PHE A 1 318 ? -11.836 -15.015 14.508 1.00 63.00 318 PHE A C 1
ATOM 2562 O O . PHE A 1 318 ? -11.473 -14.514 13.447 1.00 63.00 318 PHE A O 1
ATOM 2569 N N . PHE A 1 319 ? -12.286 -16.262 14.597 1.00 55.66 319 PHE A N 1
ATOM 2570 C CA . PHE A 1 319 ? -12.604 -17.065 13.422 1.00 55.66 319 PHE A CA 1
ATOM 2571 C C . PHE A 1 319 ? -14.122 -17.033 13.247 1.00 55.66 319 PHE A C 1
ATOM 2573 O O . PHE A 1 319 ? -14.821 -17.297 14.226 1.00 55.66 319 PHE A O 1
ATOM 2580 N N . PRO A 1 320 ? -14.648 -16.640 12.074 1.00 44.28 320 PRO A N 1
ATOM 2581 C CA . PRO A 1 320 ? -16.069 -16.814 11.807 1.00 44.28 320 PRO A CA 1
ATOM 2582 C C . PRO A 1 320 ? -16.401 -18.311 11.892 1.00 44.28 320 PRO A C 1
ATOM 2584 O O . PRO A 1 320 ? -15.690 -19.119 11.291 1.00 44.28 320 PRO A O 1
ATOM 2587 N N . GLU A 1 321 ? -17.416 -18.649 12.695 1.00 35.81 321 GLU A N 1
ATOM 2588 C CA . GLU A 1 321 ? -17.987 -20.003 12.799 1.00 35.81 321 GLU A CA 1
ATOM 2589 C C . GLU A 1 321 ? -18.657 -20.449 11.497 1.00 35.81 321 GLU A C 1
ATOM 2591 O O . GLU A 1 321 ? -19.263 -19.586 10.811 1.00 35.81 321 GLU A O 1
#